Protein AF-A0A0F9F4J6-F1 (afdb_monomer)

Structure (mmCIF, N/CA/C/O backbone):
data_AF-A0A0F9F4J6-F1
#
_entry.id   AF-A0A0F9F4J6-F1
#
loop_
_atom_site.group_PDB
_atom_site.id
_atom_site.type_symbol
_atom_site.label_atom_id
_atom_site.label_alt_id
_atom_site.label_comp_id
_atom_site.label_asym_id
_atom_site.label_entity_id
_atom_site.label_seq_id
_atom_site.pdbx_PDB_ins_code
_atom_site.Cartn_x
_atom_site.Cartn_y
_atom_site.Cartn_z
_atom_site.occupancy
_atom_site.B_iso_or_equiv
_atom_site.auth_seq_id
_atom_site.auth_comp_id
_atom_site.auth_asym_id
_atom_site.auth_atom_id
_atom_site.pdbx_PDB_model_num
ATOM 1 N N . MET A 1 1 ? -28.435 -17.827 57.586 1.00 40.06 1 MET A N 1
ATOM 2 C CA . MET A 1 1 ? -29.859 -17.652 57.950 1.00 40.06 1 MET A CA 1
ATOM 3 C C . MET A 1 1 ? -30.584 -18.954 57.667 1.00 40.06 1 MET A C 1
ATOM 5 O O . MET A 1 1 ? -30.596 -19.386 56.521 1.00 40.06 1 MET A O 1
ATOM 9 N N . GLY A 1 2 ? -31.075 -19.637 58.702 1.00 41.31 2 GLY A N 1
ATOM 10 C CA . GLY A 1 2 ? -31.842 -20.871 58.521 1.00 41.31 2 GLY A CA 1
ATOM 11 C C . GLY A 1 2 ? -33.187 -20.552 57.874 1.00 41.31 2 GLY A C 1
ATOM 12 O O . GLY A 1 2 ? -33.875 -19.647 58.334 1.00 41.31 2 GLY A O 1
ATOM 13 N N . LYS A 1 3 ? -33.549 -21.257 56.797 1.00 43.78 3 LYS A N 1
ATOM 14 C CA . LYS A 1 3 ? -34.896 -21.172 56.224 1.00 43.78 3 LYS A CA 1
ATOM 15 C C . LYS A 1 3 ? -35.861 -21.816 57.220 1.00 43.78 3 LYS A C 1
ATOM 17 O O . LYS A 1 3 ? -35.852 -23.033 57.384 1.00 43.78 3 LYS A O 1
ATOM 22 N N . THR A 1 4 ? -36.651 -21.011 57.918 1.00 48.72 4 THR A N 1
ATOM 23 C CA . THR A 1 4 ? -37.780 -21.487 58.716 1.00 48.72 4 THR A CA 1
ATOM 24 C C . THR A 1 4 ? -38.901 -21.876 57.758 1.00 48.72 4 THR A C 1
ATOM 26 O O . THR A 1 4 ? -39.522 -21.030 57.124 1.00 48.72 4 THR A O 1
ATOM 29 N N . THR A 1 5 ? -39.139 -23.175 57.598 1.00 58.81 5 THR A N 1
ATOM 30 C CA . THR A 1 5 ? -40.268 -23.679 56.808 1.00 58.81 5 THR A CA 1
ATOM 31 C C . THR A 1 5 ? -41.577 -23.323 57.522 1.00 58.81 5 THR A C 1
ATOM 33 O O . THR A 1 5 ? -41.929 -23.963 58.512 1.00 58.81 5 THR A O 1
ATOM 36 N N . HIS A 1 6 ? -42.298 -22.303 57.045 1.00 66.62 6 HIS A N 1
ATOM 37 C CA . HIS A 1 6 ? -43.637 -21.970 57.540 1.00 66.62 6 HIS A CA 1
ATOM 38 C C . HIS A 1 6 ? -44.663 -22.885 56.856 1.00 66.62 6 HIS A C 1
ATOM 40 O O . HIS A 1 6 ? -44.842 -22.837 55.641 1.00 66.62 6 HIS A O 1
ATOM 46 N N . THR A 1 7 ? -45.281 -23.785 57.621 1.00 70.38 7 THR A N 1
ATOM 47 C CA . THR A 1 7 ? -46.236 -24.769 57.089 1.00 70.38 7 THR A CA 1
ATOM 48 C C . THR A 1 7 ? -47.653 -24.235 57.253 1.00 70.38 7 THR A C 1
ATOM 50 O O . THR A 1 7 ? -48.151 -24.177 58.374 1.00 70.38 7 THR A O 1
ATOM 53 N N . ILE A 1 8 ? -48.305 -23.877 56.145 1.00 68.81 8 ILE A N 1
ATOM 54 C CA . ILE A 1 8 ? -49.706 -23.441 56.150 1.00 68.81 8 ILE A CA 1
ATOM 55 C C . ILE A 1 8 ? -50.602 -24.685 56.274 1.00 68.81 8 ILE A C 1
ATOM 57 O O . ILE A 1 8 ? -50.491 -25.603 55.452 1.00 68.81 8 ILE A O 1
ATOM 61 N N . PRO A 1 9 ? -51.481 -24.767 57.285 1.00 70.06 9 PRO A N 1
ATOM 62 C CA . PRO A 1 9 ? -52.394 -25.891 57.429 1.00 70.06 9 PRO A CA 1
ATOM 63 C C . PRO A 1 9 ? -53.414 -25.907 56.281 1.00 70.06 9 PRO A C 1
ATOM 65 O O . PRO A 1 9 ? -54.147 -24.945 56.069 1.00 70.06 9 PRO A O 1
ATOM 68 N N . ILE A 1 10 ? -53.481 -27.019 55.544 1.00 71.75 10 ILE A N 1
ATOM 69 C CA . ILE A 1 10 ? -54.491 -27.220 54.495 1.00 71.75 10 ILE A CA 1
ATOM 70 C C . ILE A 1 10 ? -55.845 -27.480 55.179 1.00 71.75 10 ILE A C 1
ATOM 72 O O . ILE A 1 10 ? -55.916 -28.411 55.994 1.00 71.75 10 ILE A O 1
ATOM 76 N N . PRO A 1 11 ? -56.908 -26.713 54.863 1.00 71.88 11 PRO A N 1
ATOM 77 C CA . PRO A 1 11 ? -58.231 -26.938 55.435 1.00 71.88 11 PRO A CA 1
ATOM 78 C C . PRO A 1 11 ? -58.719 -28.348 55.090 1.00 71.88 11 PRO A C 1
ATOM 80 O O . PRO A 1 11 ? -58.589 -28.806 53.950 1.00 71.88 11 PRO A O 1
ATOM 83 N N . ARG A 1 12 ? -59.255 -29.066 56.080 1.00 67.00 12 ARG A N 1
ATOM 84 C CA . ARG A 1 12 ? -59.693 -30.456 55.898 1.00 67.00 12 ARG A CA 1
ATOM 85 C C . ARG A 1 12 ? -61.206 -30.494 55.755 1.00 67.00 12 ARG A C 1
ATOM 87 O O . ARG A 1 12 ? -61.930 -29.901 56.546 1.00 67.00 12 ARG A O 1
ATOM 94 N N . PHE A 1 13 ? -61.702 -31.235 54.766 1.00 60.03 13 PHE A N 1
ATOM 95 C CA . PHE A 1 13 ? -63.135 -31.499 54.690 1.00 60.03 13 PHE A CA 1
ATOM 96 C C . PHE A 1 13 ? -63.556 -32.393 55.868 1.00 60.03 13 PHE A C 1
ATOM 98 O O . PHE A 1 13 ? -62.991 -33.482 56.021 1.00 60.03 13 PHE A O 1
ATOM 105 N N . PRO A 1 14 ? -64.544 -31.988 56.686 1.00 63.69 14 PRO A N 1
ATOM 106 C CA . PRO A 1 14 ? -65.161 -32.901 57.640 1.00 63.69 14 PRO A CA 1
ATOM 107 C C . PRO A 1 14 ? -65.797 -34.071 56.875 1.00 63.69 14 PRO A C 1
ATOM 109 O O . PRO A 1 14 ? -66.410 -33.877 55.822 1.00 63.69 14 PRO A O 1
ATOM 112 N N . ALA A 1 15 ? -65.605 -35.299 57.369 1.00 63.94 15 ALA A N 1
ATOM 113 C CA . ALA A 1 15 ? -66.058 -36.509 56.685 1.00 63.94 15 ALA A CA 1
ATOM 114 C C . ALA A 1 15 ? -67.576 -36.438 56.396 1.00 63.94 15 ALA A C 1
ATOM 116 O O . ALA A 1 15 ? -68.351 -36.108 57.298 1.00 63.94 15 ALA A O 1
ATOM 117 N N . PRO A 1 16 ? -68.030 -36.723 55.160 1.00 61.75 16 PRO A N 1
ATOM 118 C CA . PRO A 1 16 ? -69.407 -36.459 54.767 1.00 61.75 16 PRO A CA 1
ATOM 119 C C . PRO A 1 16 ? -70.377 -37.435 55.442 1.00 61.75 16 PRO A C 1
ATOM 121 O O . PRO A 1 16 ? -70.512 -38.584 55.031 1.00 61.75 16 PRO A O 1
ATOM 124 N N . ALA A 1 17 ? -71.134 -36.962 56.432 1.00 58.31 17 ALA A N 1
ATOM 125 C CA . ALA A 1 17 ? -72.304 -37.668 56.949 1.00 58.31 17 ALA A CA 1
ATOM 126 C C . ALA A 1 17 ? -73.543 -37.371 56.080 1.00 58.31 17 ALA A C 1
ATOM 128 O O . ALA A 1 17 ? -74.508 -36.795 56.560 1.00 58.31 17 ALA A O 1
ATOM 129 N N . GLY A 1 18 ? -73.504 -37.712 54.785 1.00 58.56 18 GLY A N 1
ATOM 130 C CA . GLY A 1 18 ? -74.663 -37.839 53.872 1.00 58.56 18 GLY A CA 1
ATOM 131 C C . GLY A 1 18 ? -75.626 -36.650 53.664 1.00 58.56 18 GLY A C 1
ATOM 132 O O . GLY A 1 18 ? -76.483 -36.728 52.787 1.00 58.56 18 GLY A O 1
ATOM 133 N N . ARG A 1 19 ? -75.533 -35.559 54.428 1.00 60.25 19 ARG A N 1
ATOM 134 C CA . ARG A 1 19 ? -76.361 -34.349 54.352 1.00 60.25 19 ARG A CA 1
ATOM 135 C C . ARG A 1 19 ? -75.525 -33.145 54.780 1.00 60.25 19 ARG A C 1
ATOM 137 O O . ARG A 1 19 ? -74.610 -33.267 55.588 1.00 60.25 19 ARG A O 1
ATOM 144 N N . TYR A 1 20 ? -75.858 -31.981 54.235 1.00 59.66 20 TYR A N 1
ATOM 145 C CA . TYR A 1 20 ? -75.297 -30.697 54.647 1.00 59.66 20 TYR A CA 1
ATOM 146 C C . TYR A 1 20 ? -75.522 -30.473 56.155 1.00 59.66 20 TYR A C 1
ATOM 148 O O . TYR A 1 20 ? -76.666 -30.446 56.615 1.00 59.66 20 TYR A O 1
ATOM 156 N N . ASP A 1 21 ? -74.436 -30.319 56.913 1.00 70.56 21 ASP A N 1
ATOM 157 C CA . ASP A 1 21 ? -74.453 -29.985 58.339 1.00 70.56 21 ASP A CA 1
ATOM 158 C C . ASP A 1 21 ? -73.868 -28.580 58.538 1.00 70.56 21 ASP A C 1
ATOM 160 O O . ASP A 1 21 ? -72.704 -28.317 58.219 1.00 70.56 21 ASP A O 1
ATOM 164 N N . ARG A 1 22 ? -74.685 -27.674 59.091 1.00 70.38 22 ARG A N 1
ATOM 165 C CA . ARG A 1 22 ? -74.301 -26.286 59.387 1.00 70.38 22 ARG A CA 1
ATOM 166 C C . ARG A 1 22 ? -73.094 -26.199 60.323 1.00 70.38 22 ARG A C 1
ATOM 168 O O . ARG A 1 22 ? -72.342 -25.231 60.234 1.00 70.38 22 ARG A O 1
ATOM 175 N N . GLN A 1 23 ? -72.895 -27.171 61.215 1.00 72.25 23 GLN A N 1
ATOM 176 C CA . GLN A 1 23 ? -71.746 -27.176 62.124 1.00 72.25 23 GLN A CA 1
ATOM 177 C C . GLN A 1 23 ? -70.441 -27.496 61.385 1.00 72.25 23 GLN A C 1
ATOM 179 O O . GLN A 1 23 ? -69.440 -26.810 61.599 1.00 72.25 23 GLN A O 1
ATOM 184 N N . ASN A 1 24 ? -70.481 -28.461 60.467 1.00 71.94 24 ASN A N 1
ATOM 185 C CA . ASN A 1 24 ? -69.353 -28.845 59.616 1.00 71.94 24 ASN A CA 1
ATOM 186 C C . ASN A 1 24 ? -68.957 -27.724 58.645 1.00 71.94 24 ASN A C 1
ATOM 188 O O . ASN A 1 24 ? -67.774 -27.423 58.501 1.00 71.94 24 ASN A O 1
ATOM 192 N N . GLU A 1 25 ? -69.927 -27.039 58.032 1.00 77.94 25 GLU A N 1
ATOM 193 C CA . GLU A 1 25 ? -69.621 -25.876 57.190 1.00 77.94 25 GLU A CA 1
ATOM 194 C C . GLU A 1 25 ? -69.034 -24.717 58.011 1.00 77.94 25 GLU A C 1
ATOM 196 O O . GLU A 1 25 ? -68.070 -24.080 57.590 1.00 77.94 25 GLU A O 1
ATOM 201 N N . ALA A 1 26 ? -69.571 -24.451 59.206 1.00 80.5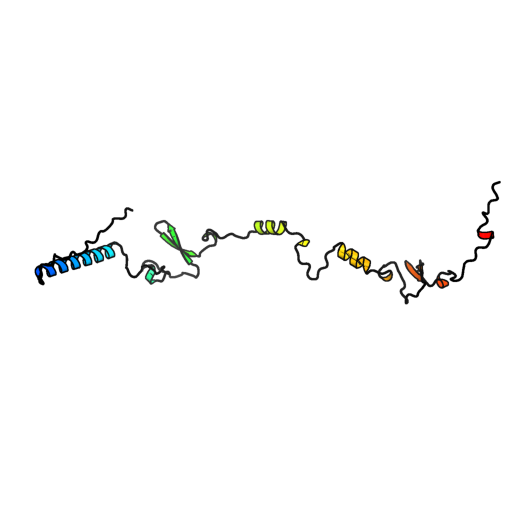0 26 ALA A N 1
ATOM 202 C CA . ALA A 1 26 ? -69.041 -23.403 60.073 1.00 80.50 26 ALA A CA 1
ATOM 203 C C . ALA A 1 26 ? -67.606 -23.701 60.539 1.00 80.50 26 ALA A C 1
ATOM 205 O O . ALA A 1 26 ? -66.813 -22.774 60.690 1.00 80.50 26 ALA A O 1
ATOM 206 N N . GLN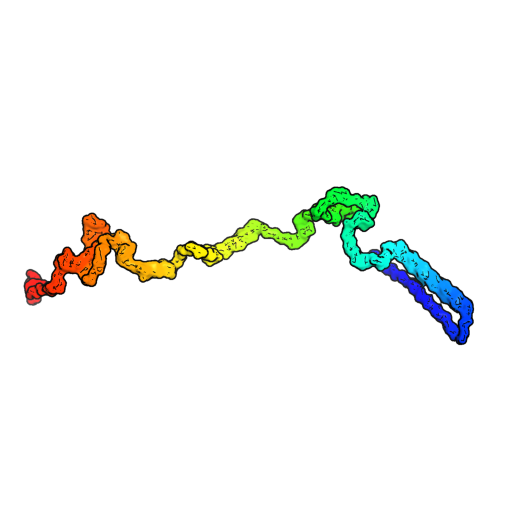 A 1 27 ? -67.263 -24.973 60.770 1.00 77.88 27 GLN A N 1
ATOM 207 C CA . GLN A 1 27 ? -65.886 -25.390 61.051 1.00 77.88 27 GLN A CA 1
ATOM 208 C C . GLN A 1 27 ? -64.975 -25.152 59.844 1.00 77.88 27 GLN A C 1
ATOM 210 O O . GLN A 1 27 ? -63.963 -24.471 59.986 1.00 77.88 27 GLN A O 1
ATOM 215 N N . PHE A 1 28 ? -65.377 -25.602 58.656 1.00 78.88 28 PHE A N 1
ATOM 216 C CA . PHE A 1 28 ? -64.603 -25.413 57.429 1.00 78.88 28 PHE A CA 1
ATOM 217 C C . PHE A 1 28 ? -64.358 -23.932 57.102 1.00 78.88 28 PHE A C 1
ATOM 219 O O . PHE A 1 28 ? -63.235 -23.536 56.799 1.00 78.88 28 PHE A O 1
ATOM 226 N N . ARG A 1 29 ? -65.382 -23.080 57.243 1.00 81.12 29 ARG A N 1
ATOM 227 C CA . ARG A 1 29 ? -65.250 -21.625 57.055 1.00 81.12 29 ARG A CA 1
ATOM 228 C C . ARG A 1 29 ? -64.240 -21.001 58.021 1.00 81.12 29 ARG A C 1
ATOM 230 O O . ARG A 1 29 ? -63.480 -20.133 57.611 1.00 81.12 29 ARG A O 1
ATOM 237 N N . ARG A 1 30 ? -64.200 -21.448 59.283 1.00 83.50 30 ARG A N 1
ATOM 238 C CA . ARG A 1 30 ? -63.207 -20.968 60.262 1.00 83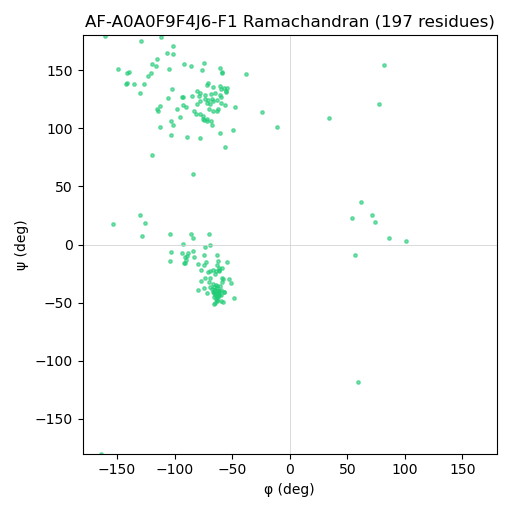.50 30 ARG A CA 1
ATOM 239 C C . ARG A 1 30 ? -61.787 -21.401 59.909 1.00 83.50 30 ARG A C 1
ATOM 241 O O . ARG A 1 30 ? -60.863 -20.621 60.105 1.00 83.50 30 ARG A O 1
ATOM 248 N N . GLU A 1 31 ? -61.607 -22.620 59.406 1.00 82.56 31 GLU A N 1
ATOM 249 C CA . GLU A 1 31 ? -60.292 -23.102 58.964 1.00 82.56 31 GLU A CA 1
ATOM 250 C C . GLU A 1 31 ? -59.784 -22.335 57.741 1.00 82.56 31 GLU A C 1
ATOM 252 O O . GLU A 1 31 ? -58.617 -21.955 57.703 1.00 82.56 31 GLU A O 1
ATOM 257 N N . LEU A 1 32 ? -60.668 -22.050 56.783 1.00 81.19 32 LEU A N 1
ATOM 258 C CA . LEU A 1 32 ? -60.372 -21.207 55.624 1.00 81.19 32 LEU A CA 1
ATOM 259 C C . LEU A 1 32 ? -59.952 -19.795 56.030 1.00 81.19 32 LEU A C 1
ATOM 261 O O . LEU A 1 32 ? -58.925 -19.312 55.563 1.00 81.19 32 LEU A O 1
ATOM 265 N N . GLU A 1 33 ? -60.718 -19.159 56.919 1.00 85.88 33 GLU A N 1
ATOM 266 C CA . GLU A 1 33 ? -60.401 -17.815 57.409 1.00 85.88 33 GLU A CA 1
ATOM 267 C C . GLU A 1 33 ? -59.048 -17.805 58.124 1.00 85.88 33 GLU A C 1
ATOM 269 O O . GLU A 1 33 ? -58.221 -16.933 57.886 1.00 85.88 33 GLU A O 1
ATOM 274 N N . ARG A 1 34 ? -58.769 -18.822 58.946 1.00 84.88 34 ARG A N 1
ATOM 275 C CA . ARG A 1 34 ? -57.481 -18.937 59.633 1.00 84.88 34 ARG A CA 1
ATOM 276 C C . ARG A 1 34 ? -56.316 -19.108 58.657 1.00 84.88 34 ARG A C 1
ATOM 278 O O . ARG A 1 34 ? -55.316 -18.418 58.802 1.00 84.88 34 ARG A O 1
ATOM 285 N N . ALA A 1 35 ? -56.452 -19.978 57.656 1.00 81.38 35 ALA A N 1
ATOM 286 C CA . ALA A 1 35 ? -55.420 -20.169 56.637 1.00 81.38 35 ALA A CA 1
ATOM 287 C C . ALA A 1 35 ? -55.189 -18.892 55.812 1.00 81.38 35 ALA A C 1
ATOM 289 O O . ALA A 1 35 ? -54.051 -18.571 55.480 1.00 81.38 35 ALA A O 1
ATOM 290 N N . TYR A 1 36 ? -56.253 -18.143 55.514 1.00 82.56 36 TYR A N 1
ATOM 291 C CA . TYR A 1 36 ? -56.157 -16.858 54.829 1.00 82.56 36 TYR A CA 1
ATOM 292 C C . TYR A 1 36 ? -55.398 -15.819 55.666 1.00 82.56 36 TYR A C 1
ATOM 294 O O . TYR A 1 36 ? -54.480 -15.181 55.157 1.00 82.56 36 TYR A O 1
ATOM 302 N N . GLN A 1 37 ? -55.723 -15.688 56.954 1.00 82.19 37 GLN A N 1
ATOM 303 C CA . GLN A 1 37 ? -55.026 -14.759 57.847 1.00 82.19 37 GLN A CA 1
ATOM 304 C C . GLN A 1 37 ? -53.553 -15.149 58.053 1.00 82.19 37 GLN A C 1
ATOM 306 O O . GLN A 1 37 ? -52.696 -14.272 58.019 1.00 82.19 37 GLN A O 1
ATOM 311 N N . ASP A 1 38 ? -53.235 -16.445 58.165 1.00 80.81 38 ASP A N 1
ATOM 312 C CA . ASP A 1 38 ? -51.846 -16.924 58.255 1.00 80.81 38 ASP A CA 1
ATOM 313 C C . ASP A 1 38 ? -51.042 -16.561 56.985 1.00 80.81 38 ASP A C 1
ATOM 315 O O . ASP A 1 38 ? -49.894 -16.125 57.080 1.00 80.81 38 ASP A O 1
ATOM 319 N N . ILE A 1 39 ? -51.649 -16.666 55.792 1.00 76.19 39 ILE A N 1
ATOM 320 C CA . ILE A 1 39 ? -51.029 -16.234 54.524 1.00 76.19 39 ILE A CA 1
ATOM 321 C C . ILE A 1 39 ? -50.775 -14.725 54.525 1.00 76.19 39 ILE A C 1
ATOM 323 O O . ILE A 1 39 ? -49.679 -14.288 54.177 1.00 76.19 39 ILE A O 1
ATOM 327 N N . VAL A 1 40 ? -51.772 -13.929 54.916 1.00 77.75 40 VAL A N 1
ATOM 328 C CA . VAL A 1 40 ? -51.664 -12.463 54.951 1.00 77.75 40 VAL A CA 1
ATOM 329 C C . VAL A 1 40 ? -50.584 -12.021 55.939 1.00 77.75 40 VAL A C 1
ATOM 331 O O . VAL A 1 40 ? -49.761 -11.174 55.595 1.00 77.75 40 VAL A O 1
ATOM 334 N N . SER A 1 41 ? -50.529 -12.624 57.129 1.00 76.19 41 SER A N 1
ATOM 335 C CA . SER A 1 41 ? -49.478 -12.366 58.116 1.00 76.19 41 SER A CA 1
ATOM 336 C C . SER A 1 41 ? -48.097 -12.751 57.594 1.00 76.19 41 SER A C 1
ATOM 338 O O . SER A 1 41 ? -47.172 -11.953 57.700 1.00 76.19 41 SER A O 1
ATOM 340 N N . TYR A 1 42 ? -47.952 -13.917 56.961 1.00 73.75 42 TYR A N 1
ATOM 341 C CA . TYR A 1 42 ? -46.670 -14.340 56.397 1.00 73.75 42 TYR A CA 1
ATOM 342 C C . TYR A 1 42 ? -46.179 -13.404 55.280 1.00 73.75 42 TYR A C 1
ATOM 344 O O . TYR A 1 42 ? -45.002 -13.043 55.233 1.00 73.75 42 TYR A O 1
ATOM 352 N N . VAL A 1 43 ? -47.075 -12.967 54.393 1.00 67.50 43 VAL A N 1
ATOM 353 C CA . VAL A 1 43 ? -46.762 -12.000 53.329 1.00 67.50 43 VAL A CA 1
ATOM 354 C C . VAL A 1 43 ? -46.368 -10.639 53.917 1.00 67.50 43 VAL A C 1
ATOM 356 O O . VAL A 1 43 ? -45.368 -10.058 53.495 1.00 67.50 43 VAL A O 1
ATOM 359 N N . ALA A 1 44 ? -47.091 -10.163 54.935 1.00 69.00 44 ALA A N 1
ATOM 360 C CA . ALA A 1 44 ? -46.783 -8.910 55.623 1.00 69.00 44 ALA A CA 1
ATOM 361 C C . ALA A 1 44 ? -45.444 -8.958 56.385 1.00 69.00 44 ALA A C 1
ATOM 363 O O . ALA A 1 44 ? -44.711 -7.974 56.399 1.00 69.00 44 ALA A O 1
ATOM 364 N N . GLU A 1 45 ? -45.094 -10.099 56.987 1.00 67.38 45 GLU A N 1
ATOM 365 C CA . GLU A 1 45 ? -43.821 -10.291 57.696 1.00 67.38 45 GLU A CA 1
ATOM 366 C C . GLU A 1 45 ? -42.622 -10.426 56.749 1.00 67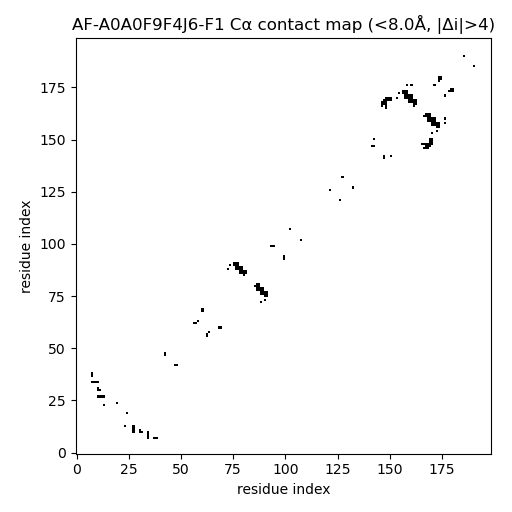.38 45 GLU A C 1
ATOM 368 O O . GLU A 1 45 ? -41.501 -10.065 57.109 1.00 67.38 45 GLU A O 1
ATOM 373 N N . THR A 1 46 ? -42.839 -10.942 55.538 1.00 63.50 46 THR A N 1
ATOM 374 C CA . THR A 1 46 ? -41.768 -11.165 54.556 1.00 63.50 46 THR A CA 1
ATOM 375 C C . THR A 1 46 ? -41.585 -10.012 53.570 1.00 63.50 46 THR A C 1
ATOM 377 O O . THR A 1 46 ? -40.605 -10.023 52.825 1.00 63.50 46 THR A O 1
ATOM 380 N N . ASN A 1 47 ? -42.466 -8.999 53.581 1.00 60.06 47 ASN A N 1
ATOM 381 C CA . ASN A 1 47 ? -42.466 -7.877 52.627 1.00 60.06 47 ASN A CA 1
ATOM 382 C C . ASN A 1 47 ? -42.498 -8.331 51.149 1.00 60.06 47 ASN A C 1
ATOM 384 O O . ASN A 1 47 ? -42.081 -7.600 50.250 1.00 60.06 47 ASN A O 1
ATOM 388 N N . LEU A 1 48 ? -42.975 -9.550 50.885 1.00 57.56 48 LEU A N 1
ATOM 389 C CA . LEU A 1 48 ? -43.054 -10.119 49.544 1.00 57.56 48 LEU A CA 1
ATOM 390 C C . LEU A 1 48 ? -44.397 -9.736 48.920 1.00 57.56 48 LEU A C 1
ATOM 392 O O . LEU A 1 48 ? -45.375 -10.453 49.100 1.00 57.56 48 LEU A O 1
ATOM 396 N N . ASP A 1 49 ? -44.466 -8.631 48.176 1.00 60.78 49 ASP A N 1
ATOM 397 C CA . ASP A 1 49 ? -45.637 -8.368 47.333 1.00 60.78 49 ASP A CA 1
ATOM 398 C C . ASP A 1 49 ? -45.685 -9.418 46.200 1.00 60.78 49 ASP A C 1
ATOM 400 O O . ASP A 1 49 ? -44.785 -9.434 45.347 1.00 60.78 49 ASP A O 1
ATOM 404 N N . PRO A 1 50 ? -46.704 -10.300 46.154 1.00 52.38 50 PRO A N 1
ATOM 405 C CA . PRO A 1 50 ? -46.794 -11.365 45.157 1.00 52.38 50 PRO A CA 1
ATOM 406 C C . PRO A 1 50 ? -46.886 -10.855 43.709 1.00 52.38 50 PRO A C 1
ATOM 408 O O . PRO A 1 50 ? -46.659 -11.638 42.786 1.00 52.38 50 PRO A O 1
ATOM 411 N N . ALA A 1 51 ? -47.172 -9.567 43.485 1.00 53.78 51 ALA A N 1
ATOM 412 C CA . ALA A 1 51 ? -47.221 -8.968 42.152 1.00 53.78 51 ALA A CA 1
ATOM 413 C C . ALA A 1 51 ? -45.847 -8.545 41.588 1.00 53.78 51 ALA A C 1
ATOM 415 O O . ALA A 1 51 ? -45.751 -8.235 40.404 1.00 53.78 51 ALA A O 1
ATOM 416 N N . THR A 1 52 ? -44.779 -8.539 42.392 1.00 54.75 52 THR A N 1
ATOM 417 C CA . THR A 1 52 ? -43.492 -7.910 42.010 1.00 54.75 52 THR A CA 1
ATOM 418 C C . THR A 1 52 ? -42.389 -8.888 41.600 1.00 54.75 52 THR A C 1
ATOM 420 O O . THR A 1 52 ? -41.250 -8.490 41.368 1.00 54.75 52 THR A O 1
ATOM 423 N N . LEU A 1 53 ? -42.706 -10.175 41.443 1.00 51.94 53 LEU A N 1
ATOM 424 C CA . LEU A 1 53 ? -41.711 -11.233 41.219 1.00 51.94 53 LEU A CA 1
ATOM 425 C C . LEU A 1 53 ? -40.994 -11.228 39.850 1.00 51.94 53 LEU A C 1
ATOM 427 O O . LEU A 1 53 ? -40.266 -12.177 39.567 1.00 51.94 53 LEU A O 1
ATOM 431 N N . ALA A 1 54 ? -41.139 -10.205 39.002 1.00 48.53 54 ALA A N 1
ATOM 432 C CA . ALA A 1 54 ? -40.441 -10.187 37.712 1.00 48.53 54 ALA A CA 1
ATOM 433 C C . ALA A 1 54 ? -40.147 -8.810 37.098 1.00 48.53 54 ALA A C 1
ATOM 435 O O . ALA A 1 54 ? -39.828 -8.769 35.914 1.00 48.53 54 ALA A O 1
ATOM 436 N N . ASP A 1 55 ? -40.182 -7.709 37.851 1.00 50.09 55 ASP A N 1
ATOM 437 C CA . ASP A 1 55 ? -39.631 -6.452 37.335 1.00 50.09 55 ASP A CA 1
ATOM 438 C C . ASP A 1 55 ? -38.274 -6.203 37.981 1.00 50.09 55 ASP A C 1
ATOM 440 O O . ASP A 1 55 ? -38.153 -5.869 39.159 1.00 50.09 55 ASP A O 1
ATOM 444 N N . HIS A 1 56 ? -37.222 -6.401 37.187 1.00 47.00 56 HIS A N 1
ATOM 445 C CA . HIS A 1 56 ? -35.901 -5.882 37.499 1.00 47.00 56 HIS A CA 1
ATOM 446 C C . HIS A 1 56 ? -36.029 -4.360 37.569 1.00 47.00 56 HIS A C 1
ATOM 448 O O . HIS A 1 56 ? -36.050 -3.684 36.541 1.00 47.00 56 HIS A O 1
ATOM 454 N N . VAL A 1 57 ? -36.199 -3.858 38.792 1.00 48.81 57 VAL A N 1
ATOM 455 C CA . VAL A 1 57 ? -36.441 -2.459 39.133 1.00 48.81 57 VAL A CA 1
ATOM 456 C C . VAL A 1 57 ? -35.424 -1.571 38.417 1.00 48.81 57 VAL A C 1
ATOM 458 O O . VAL A 1 57 ? -34.289 -1.405 38.860 1.00 48.81 57 VAL A O 1
ATOM 461 N N . LEU A 1 58 ? -35.829 -0.979 37.293 1.00 51.41 58 LEU A N 1
ATOM 462 C CA . LEU A 1 58 ? -35.184 0.228 36.807 1.00 51.41 58 LEU A CA 1
ATOM 463 C C . LEU A 1 58 ? -35.565 1.316 37.806 1.00 51.41 58 LEU A C 1
ATOM 465 O O . LEU A 1 58 ? -36.747 1.541 38.066 1.00 51.41 58 LEU A O 1
ATOM 469 N N . ALA A 1 59 ? -34.547 1.919 38.411 1.00 51.97 59 ALA A N 1
ATOM 470 C CA . ALA A 1 59 ? -34.640 2.946 39.436 1.00 51.97 59 ALA A CA 1
ATOM 471 C C . ALA A 1 59 ? -35.476 4.153 38.960 1.00 51.97 59 ALA A C 1
ATOM 473 O O . ALA A 1 59 ? -34.951 5.145 38.467 1.00 51.97 59 ALA A O 1
ATOM 474 N N . THR A 1 60 ? -36.796 4.059 39.085 1.00 53.09 60 THR A N 1
ATOM 475 C CA . THR A 1 60 ? -37.717 5.197 39.017 1.00 53.09 60 THR A CA 1
ATOM 476 C C . THR A 1 60 ? -37.811 5.816 40.410 1.00 53.09 60 THR A C 1
ATOM 478 O O . THR A 1 60 ? -37.606 5.115 41.397 1.00 53.09 60 THR A O 1
ATOM 481 N N . GLU A 1 61 ? -38.125 7.110 40.528 1.00 50.84 61 GLU A N 1
ATOM 482 C CA . GLU A 1 61 ? -38.214 7.811 41.829 1.00 50.84 61 GLU A CA 1
ATOM 483 C C . GLU A 1 61 ? -39.091 7.083 42.861 1.00 50.84 61 GLU A C 1
ATOM 485 O O . GLU A 1 61 ? -38.786 7.081 44.052 1.00 50.84 61 GLU A O 1
ATOM 490 N N . ALA A 1 62 ? -40.143 6.399 42.405 1.00 51.75 62 ALA A N 1
ATOM 491 C CA . ALA A 1 62 ? -41.016 5.602 43.261 1.00 51.75 62 ALA A CA 1
ATOM 492 C C . ALA A 1 62 ? -40.341 4.335 43.822 1.00 51.75 62 ALA A C 1
ATOM 494 O O . ALA A 1 62 ? -40.698 3.878 44.905 1.00 51.75 62 ALA A O 1
ATOM 495 N N . ALA A 1 63 ? -39.365 3.769 43.111 1.00 53.59 63 ALA A N 1
ATOM 496 C CA . ALA A 1 63 ? -38.794 2.460 43.409 1.00 53.59 63 ALA A CA 1
ATOM 497 C C . ALA A 1 63 ? -37.575 2.493 44.352 1.00 53.59 63 ALA A C 1
ATOM 499 O O . ALA A 1 63 ? -37.164 1.446 44.845 1.00 53.59 63 ALA A O 1
ATOM 500 N N . ILE A 1 64 ? -37.010 3.675 44.631 1.00 59.75 64 ILE A N 1
ATOM 501 C CA . ILE A 1 64 ? -35.820 3.847 45.495 1.00 59.75 64 ILE A CA 1
ATOM 502 C C . ILE A 1 64 ? -36.178 4.376 46.898 1.00 59.75 64 ILE A C 1
ATOM 504 O O . ILE A 1 64 ? -35.330 4.414 47.784 1.00 59.75 64 ILE A O 1
ATOM 508 N N . GLY A 1 65 ? -37.448 4.731 47.126 1.00 57.06 65 GLY A N 1
ATOM 509 C CA . GLY A 1 65 ? -37.971 5.181 48.418 1.00 57.06 65 GLY A CA 1
ATOM 510 C C . GLY A 1 65 ? -37.718 6.663 48.723 1.00 57.06 65 GLY A C 1
ATOM 511 O O . GLY A 1 65 ? -36.759 7.271 48.262 1.00 57.06 65 GLY A O 1
ATOM 512 N N . ALA A 1 66 ? -38.578 7.252 49.562 1.00 57.72 66 ALA A N 1
ATOM 513 C CA . ALA A 1 66 ? -38.609 8.694 49.860 1.00 57.72 66 ALA A CA 1
ATOM 514 C C . ALA A 1 66 ? -37.346 9.262 50.545 1.00 57.72 66 ALA A C 1
ATOM 516 O O . ALA A 1 66 ? -37.226 10.472 50.719 1.00 57.72 66 ALA A O 1
ATOM 517 N N . GLN A 1 67 ? -36.422 8.395 50.966 1.00 56.59 67 GLN A N 1
ATOM 518 C CA . GLN A 1 67 ? -35.136 8.773 51.560 1.00 56.59 67 GLN A CA 1
ATOM 519 C C . GLN A 1 67 ? -34.029 8.957 50.510 1.00 56.59 67 GLN A C 1
ATOM 521 O O . GLN A 1 67 ? -32.958 9.460 50.843 1.00 56.59 67 GLN A O 1
ATOM 526 N N . HIS A 1 68 ? -34.279 8.571 49.256 1.00 55.53 68 HIS A N 1
ATOM 527 C CA . HIS A 1 68 ? -33.321 8.646 48.162 1.00 55.53 68 HIS A CA 1
ATOM 528 C C . HIS A 1 68 ? -33.808 9.644 47.107 1.00 55.53 68 HIS A C 1
ATOM 530 O O . HIS A 1 68 ? -34.817 9.431 46.441 1.00 55.53 68 HIS A O 1
ATOM 536 N N . THR A 1 69 ? -33.072 10.741 46.936 1.00 57.88 69 THR A N 1
ATOM 537 C CA . THR A 1 69 ? -33.330 11.726 45.879 1.00 57.88 69 THR A CA 1
ATOM 538 C C . THR A 1 69 ? -32.478 11.379 44.655 1.00 57.88 69 THR A C 1
ATOM 540 O O . THR A 1 69 ? -31.261 11.283 44.772 1.00 57.88 69 THR A O 1
ATOM 543 N N . VAL A 1 70 ? -33.082 11.244 43.471 1.00 61.44 70 VAL A N 1
ATOM 544 C CA . VAL A 1 70 ? -32.364 11.077 42.179 1.00 61.44 70 VAL A CA 1
ATOM 545 C C . VAL A 1 70 ? -31.956 12.413 41.540 1.00 61.44 70 VAL A C 1
ATOM 547 O O . VAL A 1 70 ? -31.529 12.478 40.388 1.00 61.44 70 VAL A O 1
ATOM 550 N N . SER A 1 71 ? -32.120 13.512 42.279 1.00 59.47 71 SER A N 1
ATOM 551 C CA . SER A 1 71 ? -31.795 14.857 41.814 1.00 59.47 71 SER A CA 1
ATOM 552 C C . SER A 1 71 ? -30.300 14.955 41.523 1.00 59.47 71 SER A C 1
ATOM 554 O O . SER A 1 71 ? -29.484 14.859 42.437 1.00 59.47 71 SER A O 1
ATOM 556 N N . GLY A 1 72 ? -29.955 15.199 40.259 1.00 64.75 72 GLY A N 1
ATOM 557 C CA . GLY A 1 72 ? -28.574 15.378 39.806 1.00 64.75 72 GLY A CA 1
ATOM 558 C C . GLY A 1 72 ? -27.947 14.159 39.131 1.00 64.75 72 GLY A C 1
ATOM 559 O O . GLY A 1 72 ? -26.780 14.243 38.761 1.00 64.75 72 GLY A O 1
ATOM 560 N N . LEU A 1 73 ? -28.691 13.062 38.937 1.00 70.19 73 LEU A N 1
ATOM 561 C CA . LEU A 1 73 ? -28.200 11.939 38.139 1.00 70.19 73 LEU A CA 1
ATOM 562 C C . LEU A 1 73 ? -28.052 12.330 36.668 1.00 70.19 73 LEU A C 1
ATOM 564 O O . LEU A 1 73 ? -28.934 12.949 36.069 1.00 70.19 73 LEU A O 1
ATOM 568 N N . THR A 1 74 ? -26.931 11.926 36.087 1.00 69.31 74 THR A N 1
ATOM 569 C CA . THR A 1 74 ? -26.641 12.038 34.661 1.00 69.31 74 THR A CA 1
ATOM 570 C C . THR A 1 74 ? -26.721 10.665 33.997 1.00 69.31 74 THR A C 1
ATOM 572 O O . THR A 1 74 ? -26.735 9.621 34.655 1.00 69.31 74 THR A O 1
ATOM 575 N N . ASN A 1 75 ? -26.791 10.635 32.664 1.00 66.50 75 ASN A N 1
ATOM 576 C CA . ASN A 1 75 ? -26.680 9.373 31.936 1.00 66.50 75 ASN A CA 1
ATOM 5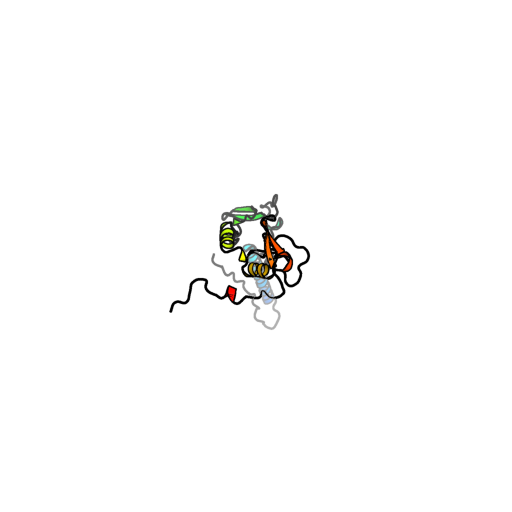77 C C . ASN A 1 75 ? -25.367 8.671 32.330 1.00 66.50 75 ASN A C 1
ATOM 579 O O . ASN A 1 75 ? -24.311 9.291 32.232 1.00 66.50 75 ASN A O 1
ATOM 583 N N . ARG A 1 76 ? -25.441 7.365 32.647 1.00 72.06 76 ARG A N 1
ATOM 584 C CA . ARG A 1 76 ? -24.325 6.467 33.043 1.00 72.06 76 ARG A CA 1
ATOM 585 C C . ARG A 1 76 ? -23.966 6.453 34.537 1.00 72.06 76 ARG A C 1
ATOM 587 O O . ARG A 1 76 ? -23.015 5.760 34.902 1.00 72.06 76 ARG A O 1
ATOM 594 N N . ASP A 1 77 ? -24.732 7.134 35.389 1.00 81.12 77 ASP A N 1
ATOM 595 C CA . ASP A 1 77 ? -24.636 6.948 36.839 1.00 81.12 77 ASP A CA 1
ATOM 596 C C . ASP A 1 77 ? -25.354 5.657 37.270 1.00 81.12 77 ASP A C 1
ATOM 598 O O . ASP A 1 77 ? -26.503 5.411 36.899 1.00 81.12 77 ASP A O 1
ATOM 602 N N . VAL A 1 78 ? -24.675 4.820 38.057 1.00 79.25 78 VAL A N 1
ATOM 603 C CA . VAL A 1 78 ? -25.219 3.582 38.639 1.00 79.25 78 VAL A CA 1
ATOM 604 C C . VAL A 1 78 ? -25.137 3.667 40.161 1.00 79.25 78 VAL A C 1
ATOM 606 O O . VAL A 1 78 ? -24.239 4.304 40.714 1.00 79.25 78 VAL A O 1
ATOM 609 N N . LEU A 1 79 ? -26.093 3.047 40.861 1.00 79.94 79 LEU A N 1
ATOM 610 C CA . LEU A 1 79 ? -26.032 2.907 42.314 1.00 79.94 79 LEU A CA 1
ATOM 611 C C . LEU A 1 79 ? -24.945 1.889 42.678 1.00 79.94 79 LEU A C 1
ATOM 613 O O . LEU A 1 79 ? -25.121 0.688 42.481 1.00 79.94 79 LEU A O 1
ATOM 617 N N . VAL A 1 80 ? -23.827 2.369 43.217 1.00 77.12 80 VAL A N 1
ATOM 618 C CA . VAL A 1 80 ? -22.703 1.534 43.648 1.00 77.12 80 VAL A CA 1
ATOM 619 C C . VAL A 1 80 ? -22.698 1.468 45.172 1.00 77.12 80 VAL A C 1
ATOM 621 O O . VAL A 1 80 ? -22.689 2.498 45.853 1.00 77.12 80 VAL A O 1
ATOM 624 N N . ALA A 1 81 ? -22.696 0.256 45.728 1.00 77.12 81 ALA A N 1
ATOM 625 C CA . ALA A 1 81 ? -22.513 0.059 47.162 1.00 77.12 81 ALA A CA 1
ATOM 626 C C . ALA A 1 81 ? -21.115 0.551 47.569 1.00 77.12 81 ALA A C 1
ATOM 628 O O . ALA A 1 81 ? -20.103 0.001 47.142 1.00 77.12 81 ALA A O 1
ATOM 629 N N . SER A 1 82 ? -21.054 1.600 48.386 1.00 75.75 82 SER A N 1
ATOM 630 C CA . SER A 1 82 ? -19.806 2.158 48.914 1.00 75.75 82 SER A CA 1
ATOM 631 C C . SER A 1 82 ? -19.412 1.528 50.255 1.00 75.75 82 SER A C 1
ATOM 633 O O . SER A 1 82 ? -18.265 1.645 50.680 1.00 75.75 82 SER A O 1
ATOM 635 N N . SER A 1 83 ? -20.344 0.836 50.921 1.00 73.81 83 SER A N 1
ATOM 636 C CA . SER A 1 83 ? -20.107 -0.026 52.083 1.00 73.81 83 SER A CA 1
ATOM 637 C C . SER A 1 83 ? -21.276 -1.002 52.284 1.00 73.81 83 SER A C 1
ATOM 639 O O . SER A 1 83 ? -22.276 -0.941 51.573 1.00 73.81 83 SER A O 1
ATOM 641 N N . ALA A 1 84 ? -21.197 -1.866 53.300 1.00 75.06 84 ALA A N 1
ATOM 642 C CA . ALA A 1 84 ? -22.299 -2.758 53.678 1.00 75.06 84 ALA A CA 1
ATOM 643 C C . ALA A 1 84 ? -23.601 -2.019 54.059 1.00 75.06 84 ALA A C 1
ATOM 645 O O . ALA A 1 84 ? -24.669 -2.624 54.048 1.00 75.06 84 ALA A O 1
ATOM 646 N N . THR A 1 85 ? -23.521 -0.730 54.406 1.00 79.94 85 THR A N 1
ATOM 647 C CA . THR A 1 85 ? -24.661 0.086 54.858 1.00 79.94 85 THR A CA 1
ATOM 648 C C . THR A 1 85 ? -24.814 1.399 54.087 1.00 79.94 85 THR A C 1
ATOM 650 O O . THR A 1 85 ? -25.619 2.237 54.479 1.00 79.94 85 THR A O 1
ATOM 653 N N . ALA A 1 86 ? -24.044 1.613 53.016 1.00 69.44 86 ALA A N 1
ATOM 654 C CA . ALA A 1 86 ? -24.112 2.829 52.209 1.00 69.44 86 ALA A CA 1
ATOM 655 C C . ALA A 1 86 ? -23.953 2.503 50.724 1.00 69.44 86 ALA A C 1
ATOM 657 O O . ALA A 1 86 ? -23.105 1.697 50.342 1.00 69.44 86 ALA A O 1
ATOM 658 N N . ALA A 1 87 ? -24.747 3.165 49.893 1.00 74.50 87 ALA A N 1
ATOM 659 C CA . ALA A 1 87 ? -24.633 3.131 48.446 1.00 74.50 87 ALA A CA 1
ATOM 660 C C . ALA A 1 87 ? -24.766 4.557 47.916 1.00 74.50 87 ALA A C 1
ATOM 662 O O . ALA A 1 87 ? -25.595 5.322 48.405 1.00 74.50 87 ALA A O 1
ATOM 663 N N . ASN A 1 88 ? -23.937 4.906 46.939 1.00 76.44 88 ASN A N 1
ATOM 664 C CA . ASN A 1 88 ? -23.934 6.218 46.305 1.00 76.44 88 ASN A CA 1
ATOM 665 C C . ASN A 1 88 ? -24.130 6.035 44.804 1.00 76.44 88 ASN A C 1
ATOM 667 O O . ASN A 1 88 ? -23.620 5.078 44.220 1.00 76.44 88 ASN A O 1
ATOM 671 N N . PHE A 1 89 ? -24.830 6.968 44.168 1.00 79.25 89 PHE A N 1
ATOM 672 C CA . PHE A 1 89 ? -24.804 7.047 42.715 1.00 79.25 89 PHE A CA 1
ATOM 673 C C . PHE A 1 89 ? -23.458 7.612 42.266 1.00 79.25 89 PHE A C 1
ATOM 675 O O . PHE A 1 89 ? -23.006 8.640 42.775 1.00 79.25 89 PHE A O 1
ATOM 682 N N . ARG A 1 90 ? -22.805 6.911 41.343 1.00 83.12 90 ARG A N 1
ATOM 683 C CA . ARG A 1 90 ? -21.527 7.310 40.752 1.00 83.12 90 ARG A CA 1
ATOM 684 C C . ARG A 1 90 ? -21.538 6.960 39.271 1.00 83.12 90 ARG A C 1
ATOM 686 O O . ARG A 1 90 ? -22.107 5.936 38.892 1.00 83.12 90 ARG A O 1
ATOM 693 N N . ALA A 1 91 ? -20.851 7.762 38.466 1.00 84.25 91 ALA A N 1
ATOM 694 C CA . ALA A 1 91 ? -20.579 7.426 37.079 1.00 84.25 91 ALA A CA 1
ATOM 695 C C . ALA A 1 91 ? -19.839 6.087 37.003 1.00 84.25 91 ALA A C 1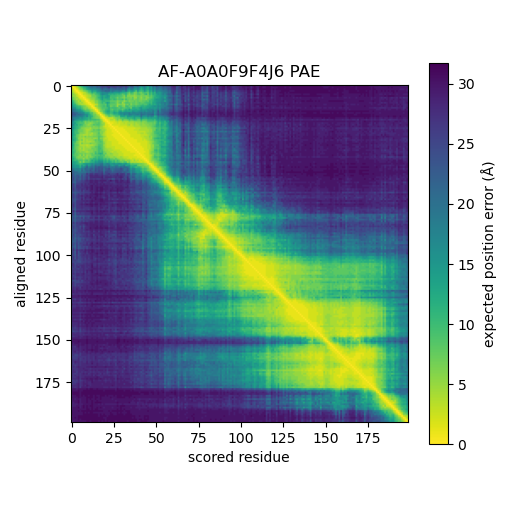
ATOM 697 O O . ALA A 1 91 ? -18.876 5.862 37.744 1.00 84.25 91 ALA A O 1
ATOM 698 N N . LEU A 1 92 ? -20.281 5.219 36.095 1.00 84.25 92 LEU A N 1
ATOM 699 C CA . LEU A 1 92 ? -19.513 4.036 35.723 1.00 84.25 92 LEU A CA 1
ATOM 700 C C . LEU A 1 92 ? -18.160 4.473 35.161 1.00 84.25 92 LEU A C 1
ATOM 702 O O . LEU A 1 92 ? -18.106 5.207 34.166 1.00 84.25 92 LEU A O 1
ATOM 706 N N . VAL A 1 93 ? -17.084 4.002 35.785 1.00 83.06 93 VAL A N 1
ATOM 707 C CA . VAL A 1 93 ? -15.723 4.141 35.256 1.00 83.06 93 VAL A CA 1
ATOM 708 C C . VAL A 1 93 ? -15.268 2.833 34.619 1.00 83.06 93 VAL A C 1
ATOM 710 O O . VAL A 1 93 ? -15.875 1.785 34.818 1.00 83.06 93 VAL A O 1
ATOM 713 N N . GLU A 1 94 ? -14.208 2.902 33.822 1.00 85.31 94 GLU A N 1
ATOM 714 C CA . GLU A 1 94 ? -13.682 1.762 33.067 1.00 85.31 94 GLU A CA 1
ATOM 715 C C . GLU A 1 94 ? -13.318 0.572 33.977 1.00 85.31 94 GLU A C 1
ATOM 717 O O . GLU A 1 94 ? -13.705 -0.563 33.700 1.00 85.31 94 GLU A O 1
ATOM 722 N N . ASP A 1 95 ? -12.722 0.866 35.138 1.00 81.50 95 ASP A N 1
ATOM 723 C CA . ASP A 1 95 ? -12.372 -0.106 36.184 1.00 81.50 95 ASP A CA 1
ATOM 724 C C . ASP A 1 95 ? -13.579 -0.851 36.786 1.00 81.50 95 ASP A C 1
ATOM 726 O O . ASP A 1 95 ? -13.414 -1.929 37.358 1.00 81.50 95 ASP A O 1
ATOM 730 N N . ASP A 1 96 ? -14.802 -0.318 36.659 1.00 83.19 96 ASP A N 1
ATOM 731 C CA . ASP A 1 96 ? -16.011 -0.981 37.167 1.00 83.19 96 ASP A CA 1
ATOM 732 C C . ASP A 1 96 ? -16.431 -2.179 36.287 1.00 83.19 96 ASP A C 1
ATOM 734 O O . ASP A 1 96 ? -17.308 -2.962 36.666 1.00 83.19 96 ASP A O 1
ATOM 738 N N . ILE A 1 97 ? -15.808 -2.358 35.115 1.00 85.75 97 ILE A N 1
ATOM 739 C CA . ILE A 1 97 ? -16.096 -3.442 34.173 1.00 85.75 97 ILE A CA 1
ATOM 740 C C . ILE A 1 97 ? -14.996 -4.507 34.273 1.00 85.75 97 ILE A C 1
ATOM 742 O O . ILE A 1 97 ? -13.985 -4.466 33.582 1.00 85.75 97 ILE A O 1
ATOM 746 N N . SER A 1 98 ? -15.243 -5.528 35.097 1.00 84.12 98 SER A N 1
ATOM 747 C CA . SER A 1 98 ? -14.273 -6.577 35.474 1.00 84.12 98 SER A CA 1
ATOM 748 C C . SER A 1 98 ? -13.597 -7.354 34.327 1.00 84.12 98 SER A C 1
ATOM 750 O O . SER A 1 98 ? -12.626 -8.056 34.590 1.00 84.12 98 SER A O 1
ATOM 752 N N . ASN A 1 99 ? -14.101 -7.289 33.093 1.00 85.50 99 ASN A N 1
ATOM 753 C CA . ASN A 1 99 ? -13.554 -8.015 31.937 1.00 85.50 99 ASN A CA 1
ATOM 754 C C . ASN A 1 99 ? -13.236 -7.090 30.757 1.00 85.50 99 ASN A C 1
ATOM 756 O O . ASN A 1 99 ? -13.148 -7.547 29.616 1.00 85.50 99 ASN A O 1
ATOM 760 N N . LEU A 1 100 ? -13.115 -5.788 31.005 1.00 87.25 100 LEU A N 1
ATOM 761 C CA . LEU A 1 100 ? -12.688 -4.869 29.969 1.00 87.25 100 LEU A CA 1
ATOM 762 C C . LEU A 1 100 ? -11.179 -5.025 29.756 1.00 87.25 100 LEU A C 1
ATOM 764 O O . LEU A 1 100 ? -10.372 -4.717 30.627 1.00 87.25 100 LEU A O 1
ATOM 768 N N . VAL A 1 101 ? -10.808 -5.566 28.597 1.00 88.62 101 VAL A N 1
ATOM 769 C CA . VAL A 1 101 ? -9.411 -5.665 28.167 1.00 88.62 101 VAL A CA 1
ATOM 770 C C . VAL A 1 101 ? -9.071 -4.400 27.390 1.00 88.62 101 VAL A C 1
ATOM 772 O O . VAL A 1 101 ? -9.675 -4.137 26.349 1.00 88.62 101 VAL A O 1
ATOM 775 N N . HIS A 1 102 ? -8.104 -3.624 27.881 1.00 90.19 102 HIS A N 1
ATOM 776 C CA . HIS A 1 102 ? -7.579 -2.474 27.147 1.00 90.19 102 HIS A CA 1
ATOM 777 C C . HIS A 1 102 ? -6.576 -2.934 26.106 1.00 90.19 102 HIS A C 1
ATOM 779 O O . HIS A 1 102 ? -5.653 -3.678 26.420 1.00 90.19 102 HIS A O 1
ATOM 785 N N . TYR A 1 103 ? -6.732 -2.431 24.887 1.00 94.69 103 TYR A N 1
ATOM 786 C CA . TYR A 1 103 ? -5.675 -2.508 23.896 1.00 94.69 103 TYR A CA 1
ATOM 787 C C . TYR A 1 103 ? -4.633 -1.437 24.219 1.00 94.69 103 TYR A C 1
ATOM 789 O O . TYR A 1 103 ? -4.916 -0.237 24.174 1.00 94.69 103 TYR A O 1
ATOM 797 N N . THR A 1 104 ? -3.447 -1.876 24.611 1.00 95.31 104 THR A N 1
ATOM 798 C CA . THR A 1 104 ? -2.365 -1.017 25.089 1.00 95.31 104 THR A CA 1
ATOM 799 C C . THR A 1 104 ? -1.308 -0.793 24.013 1.00 95.31 104 THR A C 1
ATOM 801 O O . THR A 1 104 ? -1.277 -1.459 22.977 1.00 95.31 104 THR A O 1
ATOM 804 N N . SER A 1 105 ? -0.374 0.122 24.279 1.00 97.12 105 SER A N 1
ATOM 805 C CA . SER A 1 105 ? 0.815 0.277 23.437 1.00 97.12 105 SER A CA 1
ATOM 806 C C . SER A 1 105 ? 1.641 -1.009 23.356 1.00 97.12 105 SER A C 1
ATOM 808 O O . SER A 1 105 ? 2.215 -1.278 22.313 1.00 97.12 105 SER A O 1
ATOM 810 N N . ALA A 1 106 ? 1.666 -1.832 24.411 1.00 97.06 106 ALA A N 1
ATOM 811 C CA . ALA A 1 106 ? 2.392 -3.100 24.396 1.00 97.06 106 ALA A CA 1
ATOM 812 C C . ALA A 1 106 ? 1.739 -4.134 23.463 1.00 97.06 106 ALA A C 1
ATOM 814 O O . ALA A 1 106 ? 2.449 -4.883 22.790 1.00 97.06 106 ALA A O 1
ATOM 815 N N . ASP A 1 107 ? 0.403 -4.151 23.390 1.00 96.88 107 ASP A N 1
ATOM 816 C CA . ASP A 1 107 ? -0.333 -4.995 22.442 1.00 96.88 107 ASP A CA 1
ATOM 817 C C . ASP A 1 107 ? -0.054 -4.540 21.008 1.00 96.88 107 ASP A C 1
ATOM 819 O O . ASP A 1 107 ? 0.301 -5.353 20.157 1.00 96.88 107 ASP A O 1
ATOM 823 N N . PHE A 1 108 ? -0.087 -3.223 20.767 1.00 97.31 108 PHE A N 1
ATOM 824 C CA . PHE A 1 108 ? 0.305 -2.650 19.480 1.00 97.31 108 PHE A CA 1
ATOM 825 C C . PHE A 1 108 ? 1.742 -3.000 19.095 1.00 97.31 108 PHE A C 1
ATOM 827 O O . PHE A 1 108 ? 1.968 -3.463 17.982 1.00 97.31 108 PHE A O 1
ATOM 834 N N . ASP A 1 109 ? 2.706 -2.809 19.995 1.00 97.81 109 ASP A N 1
ATOM 835 C CA . ASP A 1 109 ? 4.116 -3.087 19.722 1.00 97.81 109 ASP A CA 1
ATOM 836 C C . ASP A 1 109 ? 4.346 -4.578 19.436 1.00 97.81 109 ASP A C 1
ATOM 838 O O . ASP A 1 109 ? 5.140 -4.926 18.560 1.00 97.81 109 ASP A O 1
ATOM 842 N N . THR A 1 110 ? 3.613 -5.464 20.118 1.00 97.38 110 THR A N 1
ATOM 843 C CA . THR A 1 110 ? 3.639 -6.913 19.869 1.00 97.38 110 THR A CA 1
ATOM 844 C C . THR A 1 110 ? 3.075 -7.247 18.489 1.00 97.38 110 THR A C 1
ATOM 846 O O . THR A 1 110 ? 3.729 -7.922 17.690 1.00 97.38 110 THR A O 1
ATOM 849 N N . ASP A 1 111 ? 1.884 -6.735 18.179 1.00 97.00 111 ASP A N 1
ATOM 850 C CA . ASP A 1 111 ? 1.195 -6.997 16.917 1.00 97.00 111 ASP A CA 1
ATOM 851 C C . ASP A 1 111 ? 1.923 -6.386 15.718 1.00 97.00 111 ASP A C 1
ATOM 853 O O . ASP A 1 111 ? 1.900 -6.959 14.621 1.00 97.00 111 ASP A O 1
ATOM 857 N N . PHE A 1 112 ? 2.563 -5.232 15.912 1.00 96.56 112 PHE A N 1
ATOM 858 C CA . PHE A 1 112 ? 3.338 -4.523 14.902 1.00 96.56 112 PHE A CA 1
ATOM 859 C C . PHE A 1 112 ? 4.734 -5.122 14.723 1.00 96.56 112 PHE A C 1
ATOM 861 O O . PHE A 1 112 ? 5.190 -5.264 13.591 1.00 96.56 112 PHE A O 1
ATOM 868 N N . GLY A 1 113 ? 5.396 -5.546 15.804 1.00 97.44 113 GLY A N 1
ATOM 869 C CA . GLY A 1 113 ? 6.716 -6.180 15.751 1.00 97.44 113 GLY A CA 1
ATOM 870 C C . GLY A 1 113 ? 6.739 -7.493 14.962 1.00 97.44 113 GLY A C 1
ATOM 871 O O . GLY A 1 113 ? 7.781 -7.880 14.438 1.00 97.44 113 GLY A O 1
ATOM 872 N N . GLY A 1 114 ? 5.586 -8.157 14.828 1.00 95.94 114 GLY A N 1
ATOM 873 C CA . GLY A 1 114 ? 5.401 -9.334 13.977 1.00 95.94 114 GLY A CA 1
ATOM 874 C C . GLY A 1 114 ? 5.102 -9.034 12.504 1.00 95.94 114 GLY A C 1
ATOM 875 O O . GLY A 1 114 ? 4.784 -9.965 11.767 1.00 95.94 114 GLY A O 1
ATOM 876 N N . LYS A 1 115 ? 5.135 -7.769 12.072 1.00 96.75 115 LYS A N 1
ATOM 877 C CA . LYS A 1 115 ? 4.868 -7.365 10.685 1.00 96.75 115 LYS A CA 1
ATOM 878 C C . LYS A 1 115 ? 6.160 -7.001 9.967 1.00 96.75 115 LYS A C 1
ATOM 880 O O . LYS A 1 115 ? 7.114 -6.502 10.556 1.00 96.75 115 LYS A O 1
ATOM 885 N N . SER A 1 116 ? 6.164 -7.197 8.659 1.00 92.06 116 SER A N 1
ATOM 886 C CA . SER A 1 116 ? 7.198 -6.721 7.749 1.00 92.06 116 SER A CA 1
ATOM 887 C C . SER A 1 116 ? 6.571 -5.977 6.571 1.00 92.06 116 SER A C 1
ATOM 889 O O . SER A 1 116 ? 5.351 -5.934 6.405 1.00 92.06 116 SER A O 1
ATOM 891 N N . THR A 1 117 ? 7.401 -5.391 5.710 1.00 87.12 117 THR A N 1
ATOM 892 C CA . THR A 1 117 ? 6.912 -4.697 4.512 1.00 87.12 117 THR A CA 1
ATOM 893 C C . THR A 1 117 ? 6.190 -5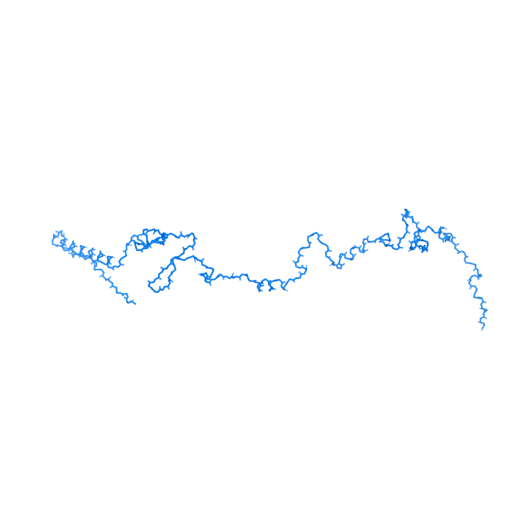.625 3.534 1.00 87.12 117 THR A C 1
ATOM 895 O O . THR A 1 117 ? 5.438 -5.123 2.707 1.00 87.12 117 THR A O 1
ATOM 898 N N . SER A 1 118 ? 6.367 -6.952 3.627 1.00 86.31 118 SER A N 1
ATOM 899 C CA . SER A 1 118 ? 5.612 -7.909 2.806 1.00 86.31 118 SER A CA 1
ATOM 900 C C . SER A 1 118 ? 4.156 -8.079 3.245 1.00 86.31 118 SER A C 1
ATOM 902 O O . SER A 1 118 ? 3.351 -8.579 2.467 1.00 86.31 118 SER A O 1
ATOM 904 N N . ASP A 1 119 ? 3.807 -7.675 4.470 1.00 91.06 119 ASP A N 1
ATOM 905 C CA . ASP A 1 119 ? 2.436 -7.765 4.992 1.00 91.06 119 ASP A CA 1
ATOM 906 C C . ASP A 1 119 ? 1.571 -6.565 4.574 1.00 91.06 119 ASP A C 1
ATOM 908 O O . ASP A 1 119 ? 0.368 -6.523 4.843 1.00 91.06 119 ASP A O 1
ATOM 912 N N . LEU A 1 120 ? 2.174 -5.569 3.919 1.00 88.75 120 LEU A N 1
ATOM 913 C CA . LEU A 1 120 ? 1.494 -4.380 3.427 1.00 88.75 120 LEU A CA 1
ATOM 914 C C . LEU A 1 120 ? 1.055 -4.588 1.975 1.00 88.75 120 LEU A C 1
ATOM 916 O O . LEU A 1 120 ? 1.865 -4.879 1.099 1.00 88.75 120 LEU A O 1
ATOM 920 N N . SER A 1 121 ? -0.232 -4.364 1.697 1.00 88.81 121 SER A N 1
ATOM 921 C CA . SER A 1 121 ? -0.710 -4.258 0.317 1.00 88.81 121 SER A CA 1
ATOM 922 C C . SER A 1 121 ? -0.048 -3.059 -0.359 1.00 88.81 121 SER A C 1
ATOM 924 O O . SER A 1 121 ? -0.166 -1.930 0.114 1.00 88.81 121 SER A O 1
ATOM 926 N N . GLU A 1 122 ? 0.610 -3.289 -1.490 1.00 85.50 122 GLU A N 1
ATOM 927 C CA . GLU A 1 122 ? 1.441 -2.263 -2.128 1.00 85.50 122 GLU A CA 1
ATOM 928 C C . GLU A 1 122 ? 0.629 -1.119 -2.762 1.00 85.50 122 GLU A C 1
ATOM 930 O O . GLU A 1 122 ? 1.129 -0.004 -2.914 1.00 85.50 122 GLU A O 1
ATOM 935 N N . GLY A 1 123 ? -0.638 -1.359 -3.115 1.00 89.00 123 GLY A N 1
ATOM 936 C CA . GLY A 1 123 ? -1.489 -0.357 -3.758 1.00 89.00 123 GLY A CA 1
ATOM 937 C C . GLY A 1 123 ? -0.894 0.117 -5.087 1.00 89.00 123 GLY A C 1
ATOM 938 O O . GLY A 1 123 ? -0.734 -0.674 -6.012 1.00 89.00 123 GLY A O 1
ATOM 939 N N . THR A 1 124 ? -0.576 1.410 -5.185 1.00 89.44 124 THR A N 1
ATOM 940 C CA . THR A 1 124 ? 0.095 2.013 -6.353 1.00 89.44 124 THR A CA 1
ATOM 941 C C . THR A 1 124 ? 1.623 1.971 -6.275 1.00 89.44 124 THR A C 1
ATOM 943 O O . THR A 1 124 ? 2.286 2.368 -7.232 1.00 89.44 124 THR A O 1
ATOM 946 N N . ASN A 1 125 ? 2.201 1.550 -5.146 1.00 83.56 125 ASN A N 1
ATOM 947 C CA . ASN A 1 125 ? 3.650 1.441 -5.003 1.00 83.56 125 ASN A CA 1
ATOM 948 C C . ASN A 1 125 ? 4.169 0.196 -5.738 1.00 83.56 125 ASN A C 1
ATOM 950 O O . ASN A 1 125 ? 3.477 -0.812 -5.847 1.00 83.56 125 ASN A O 1
ATOM 954 N N . LEU A 1 126 ? 5.412 0.264 -6.223 1.00 82.12 126 LEU A N 1
ATOM 955 C CA . LEU A 1 126 ? 6.101 -0.854 -6.870 1.00 82.12 126 LEU A CA 1
ATOM 956 C C . LEU A 1 126 ? 7.362 -1.200 -6.080 1.00 82.12 126 LEU A C 1
ATOM 958 O O . LEU A 1 126 ? 8.466 -0.822 -6.476 1.00 82.12 126 LEU A O 1
ATOM 962 N N . TYR A 1 127 ? 7.210 -1.890 -4.948 1.00 83.56 127 TYR A N 1
ATOM 963 C CA . TYR A 1 127 ? 8.372 -2.347 -4.189 1.00 83.56 127 TYR A CA 1
ATOM 964 C C . TYR A 1 127 ? 9.261 -3.261 -5.035 1.00 83.56 127 TYR A C 1
ATOM 966 O O . TYR A 1 127 ? 8.799 -3.979 -5.935 1.00 83.56 127 TYR A O 1
ATOM 974 N N . TYR A 1 128 ? 10.561 -3.192 -4.758 1.00 86.31 128 TYR A N 1
ATOM 975 C CA . TYR A 1 128 ? 11.543 -4.027 -5.426 1.00 86.31 128 TYR A CA 1
ATOM 976 C C . TYR A 1 128 ? 11.234 -5.502 -5.156 1.00 86.31 128 TYR A C 1
ATOM 978 O O . TYR A 1 128 ? 11.088 -5.922 -4.011 1.00 86.31 128 TYR A O 1
ATOM 986 N N . THR A 1 129 ? 11.162 -6.276 -6.231 1.00 89.25 129 THR A N 1
ATOM 987 C CA . THR A 1 129 ? 11.177 -7.738 -6.209 1.00 89.25 129 THR A CA 1
ATOM 988 C C . THR A 1 129 ? 12.044 -8.189 -7.373 1.00 89.25 129 THR A C 1
ATOM 990 O O . THR A 1 129 ? 12.057 -7.516 -8.409 1.00 89.25 129 THR A O 1
ATOM 993 N N . ASP A 1 130 ? 12.726 -9.324 -7.233 1.00 93.75 130 ASP A N 1
ATOM 994 C CA . ASP A 1 130 ? 13.575 -9.851 -8.308 1.00 93.75 130 ASP A CA 1
ATOM 995 C C . ASP A 1 130 ? 12.762 -10.054 -9.593 1.00 93.75 130 ASP A C 1
ATOM 997 O O . ASP A 1 130 ? 13.157 -9.592 -10.654 1.00 93.75 130 ASP A O 1
ATOM 1001 N N . GLY A 1 131 ? 11.528 -10.561 -9.486 1.00 93.88 131 GLY A N 1
ATOM 1002 C CA . GLY A 1 131 ? 10.642 -10.714 -10.644 1.00 93.88 131 GLY A CA 1
ATOM 1003 C C . GLY A 1 131 ? 10.305 -9.401 -11.369 1.00 93.88 131 GLY A C 1
ATOM 1004 O O . GLY A 1 131 ? 10.208 -9.388 -12.594 1.00 93.88 131 GLY A O 1
ATOM 1005 N N . ARG A 1 132 ? 10.146 -8.274 -10.656 1.00 92.69 132 ARG A N 1
ATOM 1006 C CA . ARG A 1 132 ? 9.942 -6.956 -11.295 1.00 92.69 132 ARG A CA 1
ATOM 1007 C C . ARG A 1 132 ? 11.226 -6.409 -11.902 1.00 92.69 132 ARG A C 1
ATOM 1009 O O . ARG A 1 132 ? 11.156 -5.754 -12.940 1.00 92.69 132 ARG A O 1
ATOM 1016 N N . ALA A 1 133 ? 12.362 -6.634 -11.248 1.00 95.81 133 ALA A N 1
ATOM 1017 C CA . ALA A 1 133 ? 13.662 -6.235 -11.770 1.00 95.81 133 ALA A CA 1
ATOM 1018 C C . ALA A 1 133 ? 13.965 -6.988 -13.072 1.00 95.81 133 ALA A C 1
ATOM 1020 O O . ALA A 1 133 ? 14.230 -6.355 -14.092 1.00 95.81 133 ALA A O 1
ATOM 1021 N N . ASP A 1 134 ? 13.784 -8.307 -13.068 1.00 96.88 134 ASP A N 1
ATOM 1022 C CA . ASP A 1 134 ? 13.951 -9.171 -14.234 1.00 96.88 134 ASP A CA 1
ATOM 1023 C C . ASP A 1 134 ? 12.985 -8.792 -15.358 1.00 96.88 134 ASP A C 1
ATOM 1025 O O . ASP A 1 134 ? 13.393 -8.678 -16.511 1.00 96.88 134 ASP A O 1
ATOM 1029 N N . ALA A 1 135 ? 11.715 -8.515 -15.037 1.00 96.06 135 ALA A N 1
ATOM 1030 C CA . ALA A 1 135 ? 10.744 -8.060 -16.030 1.00 96.06 135 ALA A CA 1
ATOM 1031 C C . ALA A 1 135 ? 11.138 -6.715 -16.660 1.00 96.06 135 ALA A C 1
ATOM 1033 O O . ALA A 1 135 ? 10.984 -6.543 -17.867 1.00 96.06 135 ALA A O 1
ATOM 1034 N N . ARG A 1 136 ? 11.662 -5.762 -15.874 1.00 95.38 136 ARG A N 1
ATOM 1035 C CA . ARG A 1 136 ? 12.154 -4.484 -16.413 1.00 95.38 136 ARG A CA 1
ATOM 1036 C C . ARG A 1 136 ? 13.359 -4.680 -17.323 1.00 95.38 136 ARG A C 1
ATOM 1038 O O . ARG A 1 136 ? 13.386 -4.083 -18.389 1.00 95.38 136 ARG A O 1
ATOM 1045 N N . ILE A 1 137 ? 14.317 -5.519 -16.932 1.00 95.44 137 ILE A N 1
ATOM 1046 C CA . ILE A 1 137 ? 15.486 -5.826 -17.766 1.00 95.44 137 ILE A CA 1
ATOM 1047 C C . ILE A 1 137 ? 15.076 -6.571 -19.040 1.00 95.44 137 ILE A C 1
ATOM 1049 O O . ILE A 1 137 ? 15.591 -6.266 -20.107 1.00 95.44 137 ILE A O 1
ATOM 1053 N N . GLY A 1 138 ? 14.113 -7.491 -18.963 1.00 96.00 138 GLY A N 1
ATOM 1054 C CA . GLY A 1 138 ? 13.592 -8.201 -20.133 1.00 96.00 138 GLY A CA 1
ATOM 1055 C C . GLY A 1 138 ? 12.830 -7.312 -21.123 1.00 96.00 138 GLY A C 1
ATOM 1056 O O . GLY A 1 138 ? 12.698 -7.684 -22.285 1.00 96.00 138 GLY A O 1
ATOM 1057 N N . LEU A 1 139 ? 12.331 -6.155 -20.676 1.00 95.38 139 LEU A N 1
ATOM 1058 C CA . LEU A 1 139 ? 11.699 -5.144 -21.530 1.00 95.38 139 LEU A CA 1
ATOM 1059 C C . LEU A 1 139 ? 12.683 -4.091 -22.050 1.00 95.38 139 LEU A C 1
ATOM 1061 O O . LEU A 1 139 ? 12.324 -3.365 -22.974 1.00 95.38 139 LEU A O 1
ATOM 1065 N N . ALA A 1 140 ? 13.875 -3.992 -21.460 1.00 94.56 140 ALA A N 1
ATOM 1066 C CA . ALA A 1 140 ? 14.852 -2.989 -21.842 1.00 94.56 140 ALA A CA 1
ATOM 1067 C C . ALA A 1 140 ? 15.448 -3.298 -23.223 1.00 94.56 140 ALA A C 1
ATOM 1069 O O . ALA A 1 140 ? 15.765 -4.449 -23.538 1.00 94.56 140 ALA A O 1
ATOM 1070 N N . ASN A 1 141 ? 15.637 -2.265 -24.036 1.00 89.75 141 ASN A N 1
ATOM 1071 C CA . ASN A 1 141 ? 16.369 -2.335 -25.295 1.00 89.75 141 ASN A CA 1
ATOM 1072 C C . ASN A 1 141 ? 17.684 -1.535 -25.203 1.00 89.75 141 ASN A C 1
ATOM 1074 O O . ASN A 1 141 ? 18.004 -0.939 -24.177 1.00 89.75 141 ASN A O 1
ATOM 1078 N N . LEU A 1 142 ? 18.481 -1.535 -26.276 1.00 87.56 142 LEU A N 1
ATOM 1079 C CA . LEU A 1 142 ? 19.737 -0.773 -26.310 1.00 87.56 142 LEU A CA 1
ATOM 1080 C C . LEU A 1 142 ? 19.520 0.745 -26.215 1.00 87.56 142 LEU A C 1
ATOM 1082 O O . LEU A 1 142 ? 20.430 1.449 -25.798 1.00 87.56 142 LEU A O 1
ATOM 1086 N N . GLU A 1 143 ? 18.339 1.251 -26.572 1.00 84.62 143 GLU A N 1
ATOM 1087 C CA . GLU A 1 143 ? 18.027 2.683 -26.510 1.00 84.62 143 GLU A CA 1
ATOM 1088 C C . GLU A 1 143 ? 17.738 3.158 -25.078 1.00 84.62 143 GLU A C 1
ATOM 1090 O O . GLU A 1 143 ? 17.913 4.337 -24.776 1.00 84.62 143 GLU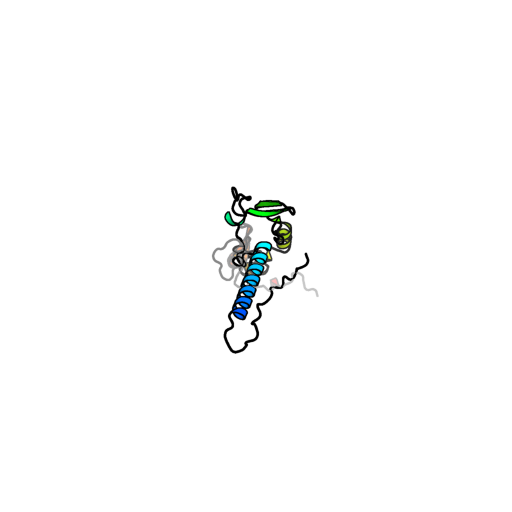 A O 1
ATOM 1095 N N . ASP A 1 144 ? 17.368 2.244 -24.176 1.00 90.25 144 ASP A N 1
ATOM 1096 C CA . ASP A 1 144 ? 17.190 2.528 -22.749 1.00 90.25 144 ASP A CA 1
ATOM 1097 C C . ASP A 1 144 ? 18.529 2.731 -22.010 1.00 90.25 144 ASP A C 1
ATOM 1099 O O . ASP A 1 144 ? 18.557 3.233 -20.879 1.00 90.25 144 ASP A O 1
ATOM 1103 N N . LEU A 1 145 ? 19.654 2.337 -22.619 1.00 90.81 145 LEU A N 1
ATOM 1104 C CA . LEU A 1 145 ? 20.987 2.493 -22.040 1.00 90.81 145 LEU A CA 1
ATOM 1105 C C . LEU A 1 145 ? 21.488 3.927 -22.243 1.00 90.81 145 LEU A C 1
ATOM 1107 O O . LEU A 1 145 ? 21.663 4.402 -23.361 1.00 90.81 145 LEU A O 1
ATOM 1111 N N . ALA A 1 146 ? 21.786 4.607 -21.134 1.00 91.06 146 ALA A N 1
ATOM 1112 C CA . ALA A 1 146 ? 22.191 6.015 -21.130 1.00 91.06 146 ALA A CA 1
ATOM 1113 C C . ALA A 1 146 ? 23.495 6.311 -21.897 1.00 91.06 146 ALA A C 1
ATOM 1115 O O . ALA A 1 146 ? 23.745 7.460 -22.257 1.00 91.06 146 ALA A O 1
ATOM 1116 N N . ASP A 1 147 ? 24.349 5.308 -22.101 1.00 92.38 147 ASP A N 1
ATOM 1117 C CA . ASP A 1 147 ? 25.612 5.422 -22.827 1.00 92.38 147 ASP A CA 1
ATOM 1118 C C . ASP A 1 147 ? 25.498 5.077 -24.320 1.00 92.38 147 ASP A C 1
ATOM 1120 O O . ASP A 1 147 ? 26.495 5.179 -25.036 1.00 92.38 147 ASP A O 1
ATOM 1124 N N . VAL A 1 148 ? 24.307 4.722 -24.810 1.00 91.44 148 VAL A N 1
ATOM 1125 C CA . VAL A 1 148 ? 23.995 4.626 -26.240 1.00 91.44 148 VAL A CA 1
ATOM 1126 C C . VAL A 1 148 ? 23.411 5.967 -26.688 1.00 91.44 148 VAL A C 1
ATOM 1128 O O . VAL A 1 148 ? 22.424 6.438 -26.144 1.00 91.44 148 VAL A O 1
ATOM 1131 N N . VAL A 1 149 ? 24.056 6.626 -27.648 1.00 85.62 149 VAL A N 1
ATOM 1132 C CA . VAL A 1 149 ? 23.809 8.005 -28.076 1.00 85.62 149 VAL A CA 1
ATOM 1133 C C . VAL A 1 149 ? 23.564 8.069 -29.590 1.00 85.62 149 VAL A C 1
ATOM 1135 O O . VAL A 1 149 ? 24.316 7.486 -30.366 1.00 85.62 149 VAL A O 1
ATOM 1138 N N . ALA A 1 150 ? 22.575 8.871 -30.003 1.00 74.12 150 ALA A N 1
ATOM 1139 C CA . ALA A 1 150 ? 22.039 9.016 -31.371 1.00 74.12 150 ALA A CA 1
ATOM 1140 C C . ALA A 1 150 ? 21.092 7.879 -31.815 1.00 74.12 150 ALA A C 1
ATOM 1142 O O . ALA A 1 150 ? 21.492 6.722 -31.876 1.00 74.12 150 ALA A O 1
ATOM 1143 N N . TYR A 1 151 ? 19.852 8.258 -32.157 1.00 69.75 151 TYR A N 1
ATOM 1144 C CA . TYR A 1 151 ? 18.688 7.370 -32.347 1.00 69.75 151 TYR A CA 1
ATOM 1145 C C . TYR A 1 151 ? 17.953 7.620 -33.674 1.00 69.75 151 TYR A C 1
ATOM 1147 O O . TYR A 1 151 ? 16.742 7.418 -33.770 1.00 69.75 151 TYR A O 1
ATOM 1155 N N . ASP A 1 152 ? 18.639 8.142 -34.691 1.00 65.31 152 ASP A N 1
ATOM 1156 C CA . ASP A 1 152 ? 17.988 8.276 -35.992 1.00 65.31 152 ASP A CA 1
ATOM 1157 C C . ASP A 1 152 ? 17.673 6.868 -36.509 1.00 65.31 152 ASP A C 1
ATOM 1159 O O . ASP A 1 152 ? 18.526 5.990 -36.429 1.00 65.31 152 ASP A O 1
ATOM 1163 N N . ALA A 1 153 ? 16.421 6.672 -36.937 1.00 71.69 153 ALA A N 1
ATOM 1164 C CA . ALA A 1 153 ? 15.778 5.385 -37.210 1.00 71.69 153 ALA A CA 1
ATOM 1165 C C . ALA A 1 153 ? 16.749 4.238 -37.544 1.00 71.69 153 ALA A C 1
ATOM 1167 O O . ALA A 1 153 ? 17.379 4.249 -38.601 1.00 71.69 153 ALA A O 1
ATOM 1168 N N . LEU A 1 154 ? 16.796 3.244 -36.653 1.00 78.62 154 LEU A N 1
ATOM 1169 C CA . LEU A 1 154 ? 17.608 2.041 -36.807 1.00 78.62 154 LEU A CA 1
ATOM 1170 C C . LEU A 1 154 ? 17.301 1.340 -38.131 1.00 78.62 154 LEU A C 1
ATOM 1172 O O . LEU A 1 154 ? 16.135 1.138 -38.489 1.00 78.62 154 LEU A O 1
ATOM 1176 N N . THR A 1 155 ? 18.356 0.933 -38.828 1.00 83.06 155 THR A N 1
ATOM 1177 C CA . THR A 1 155 ? 18.257 0.115 -40.039 1.00 83.06 155 THR A CA 1
ATOM 1178 C C . THR A 1 155 ? 18.890 -1.258 -39.837 1.00 83.06 155 THR A C 1
ATOM 1180 O O . THR A 1 155 ? 19.675 -1.472 -38.909 1.00 83.06 155 THR A O 1
ATOM 1183 N N . ASP A 1 156 ? 18.508 -2.220 -40.681 1.00 86.00 156 ASP A N 1
ATOM 1184 C CA . ASP A 1 156 ? 19.144 -3.538 -40.688 1.00 86.00 156 ASP A CA 1
ATOM 1185 C C . ASP A 1 156 ? 20.649 -3.393 -40.967 1.00 86.00 156 ASP A C 1
ATOM 1187 O O . ASP A 1 156 ? 21.082 -2.507 -41.705 1.00 86.00 156 ASP A O 1
ATOM 1191 N N . ASP A 1 157 ? 21.444 -4.295 -40.390 1.00 86.81 157 ASP A N 1
ATOM 1192 C CA . ASP A 1 157 ? 22.901 -4.332 -40.550 1.00 86.81 157 ASP A CA 1
ATOM 1193 C C . ASP A 1 157 ? 23.636 -3.079 -40.021 1.00 86.81 157 ASP A C 1
ATOM 1195 O O . ASP A 1 157 ? 24.648 -2.651 -40.572 1.00 86.81 157 ASP A O 1
ATOM 1199 N N . GLU A 1 158 ? 23.181 -2.478 -38.922 1.00 89.25 158 GLU A N 1
ATOM 1200 C CA . GLU A 1 158 ? 23.944 -1.446 -38.207 1.00 89.25 158 GLU A CA 1
ATOM 1201 C C . GLU A 1 158 ? 24.829 -2.021 -37.095 1.00 89.25 158 GLU A C 1
ATOM 1203 O O . GLU A 1 158 ? 24.569 -3.083 -36.526 1.00 89.25 158 GLU A O 1
ATOM 1208 N N . ILE A 1 159 ? 25.893 -1.290 -36.757 1.00 89.25 159 ILE A N 1
ATOM 1209 C CA . ILE A 1 159 ? 26.787 -1.619 -35.644 1.00 89.25 159 ILE A CA 1
ATOM 1210 C C . ILE A 1 159 ? 26.811 -0.507 -34.599 1.00 89.25 159 ILE A C 1
ATOM 1212 O O . ILE A 1 159 ? 26.610 0.667 -34.913 1.00 89.25 159 ILE A O 1
ATOM 1216 N N . LEU A 1 160 ? 27.155 -0.867 -33.361 1.00 92.06 160 LEU A N 1
ATOM 1217 C CA . LEU A 1 160 ? 27.534 0.105 -32.341 1.00 92.06 160 LEU A CA 1
ATOM 1218 C C . LEU A 1 160 ? 29.018 0.453 -32.464 1.00 92.06 160 LEU A C 1
ATOM 1220 O O . LEU A 1 160 ? 29.888 -0.419 -32.451 1.00 92.06 160 LEU A O 1
ATOM 1224 N N . GLN A 1 161 ? 29.316 1.747 -32.538 1.00 91.38 161 GLN A N 1
ATOM 1225 C CA . GLN A 1 161 ? 30.676 2.272 -32.553 1.00 91.38 161 GLN A CA 1
ATOM 1226 C C . GLN A 1 161 ? 30.820 3.380 -31.512 1.00 91.38 161 GLN A C 1
ATOM 1228 O O . GLN A 1 161 ? 30.028 4.322 -31.486 1.00 91.38 161 GLN A O 1
ATOM 1233 N N . TRP A 1 162 ? 31.864 3.301 -30.684 1.00 93.69 162 TRP A N 1
ATOM 1234 C CA . TRP A 1 162 ? 32.179 4.361 -29.730 1.00 93.69 162 TRP A CA 1
ATOM 1235 C C . TRP A 1 162 ? 32.431 5.689 -30.454 1.00 93.69 162 TRP A C 1
ATOM 1237 O O . TRP A 1 162 ? 33.265 5.776 -31.360 1.00 93.69 162 TRP A O 1
ATOM 1247 N N . ASN A 1 163 ? 31.722 6.735 -30.040 1.00 90.69 163 ASN A N 1
ATOM 1248 C CA . ASN A 1 163 ? 31.887 8.091 -30.529 1.00 90.69 163 ASN A CA 1
ATOM 1249 C C . ASN A 1 163 ? 32.448 8.974 -29.416 1.00 90.69 163 ASN A C 1
ATOM 1251 O O . ASN A 1 163 ? 31.717 9.485 -28.571 1.00 90.69 163 ASN A O 1
ATOM 1255 N N . THR A 1 164 ? 33.753 9.230 -29.472 1.00 92.75 164 THR A N 1
ATOM 1256 C CA . THR A 1 164 ? 34.451 10.084 -28.504 1.00 92.75 164 THR A CA 1
ATOM 1257 C C . THR A 1 164 ? 33.897 11.512 -28.447 1.00 92.75 164 THR A C 1
ATOM 1259 O O . THR A 1 164 ? 33.957 12.134 -27.393 1.00 92.75 164 THR A O 1
ATOM 1262 N N . ALA A 1 165 ? 33.344 12.037 -29.547 1.00 90.62 165 ALA A N 1
ATOM 1263 C CA . ALA A 1 165 ? 32.761 13.380 -29.578 1.00 90.62 165 ALA A CA 1
ATOM 1264 C C . ALA A 1 165 ? 31.372 13.440 -28.921 1.00 90.62 165 ALA A C 1
ATOM 1266 O O . ALA A 1 165 ? 31.019 14.468 -28.351 1.00 90.62 165 ALA A O 1
ATOM 1267 N N . ALA A 1 166 ? 30.601 12.352 -28.990 1.00 87.69 166 ALA A N 1
ATOM 1268 C CA . ALA A 1 166 ? 29.299 12.236 -28.330 1.00 87.69 166 ALA A CA 1
ATOM 1269 C C . ALA A 1 166 ? 29.394 11.654 -26.906 1.00 87.69 166 ALA A C 1
ATOM 1271 O O . ALA A 1 166 ? 28.435 11.746 -26.150 1.00 87.69 166 ALA A O 1
ATOM 1272 N N . GLY A 1 167 ? 30.540 11.073 -26.536 1.00 92.06 167 GLY A N 1
ATOM 1273 C CA . GLY A 1 167 ? 30.763 10.480 -25.217 1.00 92.06 167 GLY A CA 1
ATOM 1274 C C . GLY A 1 167 ? 30.004 9.170 -24.979 1.00 92.06 167 GLY A C 1
ATOM 1275 O O . GLY A 1 167 ? 29.734 8.851 -23.827 1.00 92.06 167 GLY A O 1
ATOM 1276 N N . GLY A 1 168 ? 29.664 8.431 -26.039 1.00 93.75 168 GLY A N 1
ATOM 1277 C CA . GLY A 1 168 ? 28.867 7.204 -25.955 1.00 93.75 168 GLY A CA 1
ATOM 1278 C C . GLY A 1 168 ? 28.938 6.338 -27.217 1.00 93.75 168 GLY A C 1
ATOM 1279 O O . GLY A 1 168 ? 29.612 6.681 -28.194 1.00 93.75 168 GLY A O 1
ATOM 1280 N N . TRP A 1 169 ? 28.235 5.211 -27.202 1.00 94.00 169 TRP A N 1
ATOM 1281 C CA . TRP A 1 169 ? 28.058 4.294 -28.328 1.00 94.00 169 TRP A CA 1
ATOM 1282 C C . TRP A 1 169 ? 27.012 4.821 -29.301 1.00 94.00 169 TRP A C 1
ATOM 1284 O O . TRP A 1 169 ? 25.902 5.084 -28.883 1.00 94.00 169 TRP A O 1
ATOM 1294 N N . ARG A 1 170 ? 27.310 4.928 -30.595 1.00 90.75 170 ARG A N 1
ATOM 1295 C CA . ARG A 1 170 ? 26.302 5.295 -31.606 1.00 90.75 170 ARG A CA 1
ATOM 1296 C C . ARG A 1 170 ? 26.067 4.181 -32.608 1.00 90.75 170 ARG A C 1
ATOM 1298 O O . ARG A 1 170 ? 26.998 3.430 -32.907 1.00 90.75 170 ARG A O 1
ATOM 1305 N N . HIS A 1 171 ? 24.877 4.159 -33.190 1.00 90.62 171 HIS A N 1
ATOM 1306 C CA . HIS A 1 171 ? 24.572 3.345 -34.361 1.00 90.62 171 HIS A CA 1
ATOM 1307 C C . HIS A 1 171 ? 25.261 3.916 -35.601 1.00 90.62 171 HIS A C 1
ATOM 1309 O O . HIS A 1 171 ? 25.315 5.135 -35.788 1.00 90.62 171 HIS A O 1
ATOM 1315 N N . ARG A 1 172 ? 25.840 3.037 -36.422 1.00 88.19 172 ARG A N 1
ATOM 1316 C CA . ARG A 1 172 ? 26.377 3.367 -37.747 1.00 88.19 172 ARG A CA 1
ATOM 1317 C C . ARG A 1 172 ? 26.097 2.228 -38.713 1.00 88.19 172 ARG A C 1
ATOM 1319 O O . ARG A 1 172 ? 26.361 1.071 -38.383 1.00 88.19 172 ARG A O 1
ATOM 1326 N N . ALA A 1 173 ? 25.706 2.559 -39.938 1.00 88.81 173 ALA A N 1
ATOM 1327 C CA . ALA A 1 173 ? 25.747 1.592 -41.029 1.00 88.81 173 ALA A CA 1
ATOM 1328 C C . ALA A 1 173 ? 27.190 1.106 -41.257 1.00 88.81 173 ALA A C 1
ATOM 1330 O O . ALA A 1 173 ? 28.150 1.860 -41.047 1.00 88.81 173 ALA A O 1
ATOM 1331 N N . LEU A 1 174 ? 27.362 -0.126 -41.755 1.00 86.56 174 LEU A N 1
ATOM 1332 C CA . LEU A 1 174 ? 28.689 -0.687 -42.066 1.00 86.56 174 LEU A CA 1
ATOM 1333 C C . LEU A 1 174 ? 29.552 0.285 -42.888 1.00 86.56 174 LEU A C 1
ATOM 1335 O O . LEU A 1 174 ? 30.707 0.542 -42.543 1.00 86.56 174 LEU A O 1
ATOM 1339 N N . ALA A 1 175 ? 28.970 0.886 -43.931 1.00 85.12 175 ALA A N 1
ATOM 1340 C CA . ALA A 1 175 ? 29.668 1.822 -44.810 1.00 85.12 175 ALA A CA 1
ATOM 1341 C C . ALA A 1 175 ? 30.167 3.074 -44.067 1.00 85.12 175 ALA A C 1
ATOM 1343 O O . ALA A 1 175 ? 31.287 3.529 -44.299 1.00 85.12 175 ALA A O 1
ATOM 1344 N N . GLU A 1 176 ? 29.376 3.610 -43.137 1.00 87.38 176 GLU A N 1
ATOM 1345 C CA . GLU A 1 176 ? 29.767 4.770 -42.333 1.00 87.38 176 GLU A CA 1
ATOM 1346 C C . GLU A 1 176 ? 30.864 4.440 -41.324 1.00 87.38 176 GLU A C 1
ATOM 1348 O O . GLU A 1 176 ? 31.704 5.286 -41.007 1.00 87.38 176 GLU A O 1
ATOM 1353 N N . ALA A 1 177 ? 30.862 3.212 -40.810 1.00 87.00 177 ALA A N 1
ATOM 1354 C CA . ALA A 1 177 ? 31.921 2.697 -39.958 1.00 87.00 177 ALA A CA 1
ATOM 1355 C C . ALA A 1 177 ? 33.210 2.365 -40.735 1.00 87.00 177 ALA A C 1
ATOM 1357 O 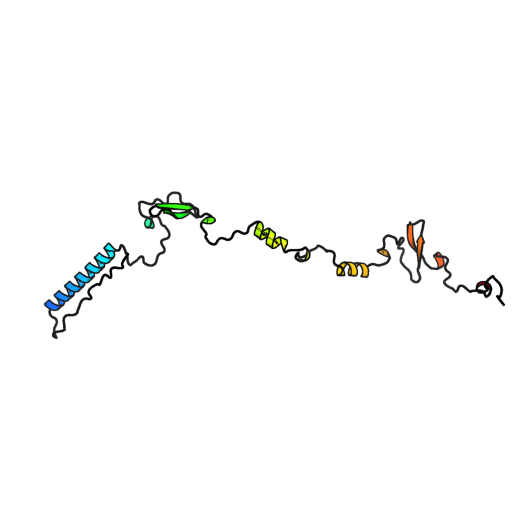O . ALA A 1 177 ? 34.202 1.980 -40.116 1.00 87.00 177 ALA A O 1
ATOM 1358 N N . GLY A 1 178 ? 33.219 2.524 -42.066 1.00 85.06 178 GLY A N 1
ATOM 1359 C CA . GLY A 1 178 ? 34.352 2.172 -42.923 1.00 85.06 178 GLY A CA 1
ATOM 1360 C C . GLY A 1 178 ? 34.519 0.663 -43.119 1.00 85.06 178 GLY A C 1
ATOM 1361 O O . GLY A 1 178 ? 35.599 0.208 -43.489 1.00 85.06 178 GLY A O 1
ATOM 1362 N N . ILE A 1 179 ? 33.468 -0.116 -42.862 1.00 83.69 179 ILE A N 1
ATOM 1363 C CA . ILE A 1 179 ? 33.440 -1.569 -43.012 1.00 83.69 179 ILE A CA 1
ATOM 1364 C C . ILE A 1 179 ? 32.804 -1.887 -44.369 1.00 83.69 179 ILE A C 1
ATOM 1366 O O . ILE A 1 179 ? 31.644 -1.566 -44.621 1.00 83.69 179 ILE A O 1
ATOM 1370 N N . SER A 1 180 ? 33.565 -2.512 -45.270 1.00 79.75 180 SER A N 1
ATOM 1371 C CA . SER A 1 180 ? 33.024 -2.962 -46.559 1.00 79.75 180 SER A CA 1
ATOM 1372 C C . SER A 1 180 ? 32.091 -4.158 -46.355 1.00 79.75 180 SER A C 1
ATOM 1374 O O . SER A 1 180 ? 32.516 -5.182 -45.824 1.00 79.75 180 SER A O 1
ATOM 1376 N N . ALA A 1 181 ? 30.846 -4.055 -46.830 1.00 65.31 181 ALA A N 1
ATOM 1377 C CA . ALA A 1 181 ? 29.881 -5.161 -46.835 1.00 65.31 181 ALA A CA 1
ATOM 1378 C C . ALA A 1 181 ? 30.258 -6.280 -47.830 1.00 65.31 181 ALA A C 1
ATOM 1380 O O . ALA A 1 181 ? 29.858 -7.431 -47.668 1.00 65.31 181 ALA A O 1
ATOM 1381 N N . ALA A 1 182 ? 31.056 -5.961 -48.854 1.00 63.56 182 ALA A N 1
ATOM 1382 C CA . ALA A 1 182 ? 31.524 -6.919 -49.845 1.00 63.56 182 ALA A CA 1
ATOM 1383 C C . ALA A 1 182 ? 32.971 -7.316 -49.529 1.00 63.56 182 ALA A C 1
ATOM 1385 O O . ALA A 1 182 ? 33.887 -6.533 -49.771 1.00 63.56 182 ALA A O 1
ATOM 1386 N N . GLY A 1 183 ? 33.121 -8.513 -48.947 1.00 61.53 183 GLY A N 1
ATOM 1387 C CA . GLY A 1 183 ? 34.334 -9.331 -48.841 1.00 61.53 183 GLY A CA 1
ATOM 1388 C C . GLY A 1 183 ? 35.663 -8.594 -48.686 1.00 61.53 183 GLY A C 1
ATOM 1389 O O . GLY A 1 183 ? 36.220 -8.089 -49.658 1.00 61.53 183 GLY A O 1
ATOM 1390 N N . HIS A 1 184 ? 36.261 -8.655 -47.498 1.00 62.31 184 HIS A N 1
ATOM 1391 C CA . HIS A 1 184 ? 37.702 -8.450 -47.426 1.00 62.31 184 HIS A CA 1
ATOM 1392 C C . HIS A 1 184 ? 38.377 -9.674 -48.061 1.00 62.31 184 HIS A C 1
ATOM 1394 O O . HIS A 1 184 ? 38.199 -10.812 -47.631 1.00 62.31 184 HIS A O 1
ATOM 1400 N N . THR A 1 185 ? 39.101 -9.458 -49.153 1.00 63.38 185 THR A N 1
ATOM 1401 C CA . THR A 1 185 ? 39.922 -10.500 -49.763 1.00 63.38 185 THR A CA 1
ATOM 1402 C C . THR A 1 185 ? 41.243 -10.559 -49.021 1.00 63.38 185 THR A C 1
ATOM 1404 O O . THR A 1 185 ? 42.016 -9.606 -49.086 1.00 63.38 185 THR A O 1
ATOM 1407 N N . HIS A 1 186 ? 41.513 -11.672 -48.347 1.00 71.94 186 HIS A N 1
ATOM 1408 C CA . HIS A 1 186 ? 42.859 -11.963 -47.875 1.00 71.94 186 HIS A CA 1
ATOM 1409 C C . HIS A 1 186 ? 43.737 -12.330 -49.071 1.00 71.94 186 HIS A C 1
ATOM 1411 O O . HIS A 1 186 ? 43.434 -13.271 -49.811 1.00 71.94 186 HIS A O 1
ATOM 1417 N N . ALA A 1 187 ? 44.819 -11.590 -49.278 1.00 73.69 187 ALA A N 1
ATOM 1418 C CA . ALA A 1 187 ? 45.867 -12.002 -50.195 1.00 73.69 187 ALA A CA 1
ATOM 1419 C C . ALA A 1 187 ? 46.694 -13.126 -49.549 1.00 73.69 187 ALA A C 1
ATOM 1421 O O . ALA A 1 187 ? 46.799 -13.213 -48.328 1.00 73.69 187 ALA A O 1
ATOM 1422 N N . LEU A 1 188 ? 47.356 -13.964 -50.358 1.00 67.25 188 LEU A N 1
ATOM 1423 C CA . LEU A 1 188 ? 48.293 -14.982 -49.848 1.00 67.25 188 LEU A CA 1
ATOM 1424 C C . LEU A 1 188 ? 49.363 -14.362 -48.918 1.00 67.25 188 LEU A C 1
ATOM 1426 O O . LEU A 1 188 ? 49.826 -14.994 -47.971 1.00 67.25 188 LEU A O 1
ATOM 1430 N N . ASN A 1 189 ? 49.690 -13.096 -49.183 1.00 68.19 189 ASN A N 1
ATOM 1431 C CA . ASN A 1 189 ? 50.636 -12.255 -48.455 1.00 68.19 189 ASN A CA 1
ATOM 1432 C C . ASN A 1 189 ? 50.187 -11.958 -47.010 1.00 68.19 189 ASN A C 1
ATOM 1434 O O . ASN A 1 189 ? 51.031 -11.715 -46.150 1.00 68.19 189 ASN A O 1
ATOM 1438 N N . ASP A 1 190 ? 48.880 -12.008 -46.733 1.00 74.81 190 ASP A N 1
ATOM 1439 C CA . ASP A 1 190 ? 48.303 -11.751 -45.406 1.00 74.81 190 ASP A CA 1
ATOM 1440 C C . ASP A 1 190 ? 48.428 -12.973 -44.479 1.00 74.81 190 ASP A C 1
ATOM 1442 O O . ASP A 1 190 ? 48.297 -12.859 -43.262 1.00 74.81 190 ASP A O 1
ATOM 1446 N N . ILE A 1 191 ? 48.693 -14.152 -45.056 1.00 70.50 191 ILE A N 1
ATOM 1447 C CA . ILE A 1 191 ? 48.796 -15.447 -44.360 1.00 70.50 191 ILE A CA 1
ATOM 1448 C C . ILE A 1 191 ? 50.268 -15.875 -44.216 1.00 70.50 191 ILE A C 1
ATOM 1450 O O . ILE A 1 191 ? 50.605 -16.771 -43.439 1.00 70.50 191 ILE A O 1
ATOM 1454 N N . THR A 1 192 ? 51.189 -15.233 -44.938 1.00 66.31 192 THR A N 1
ATOM 1455 C CA . THR A 1 192 ? 52.617 -15.513 -44.796 1.00 66.31 192 THR A CA 1
ATOM 1456 C C . THR A 1 192 ? 53.161 -14.898 -43.511 1.00 66.31 192 THR A C 1
ATOM 1458 O O . THR A 1 192 ? 53.345 -13.689 -43.414 1.00 66.31 192 THR A O 1
ATOM 1461 N N . ASN A 1 193 ? 53.462 -15.756 -42.531 1.00 60.66 193 ASN A N 1
ATOM 1462 C CA . ASN A 1 193 ? 54.286 -15.418 -41.371 1.00 60.66 193 ASN A CA 1
ATOM 1463 C C . ASN A 1 193 ? 55.558 -14.682 -41.855 1.00 60.66 193 ASN A C 1
ATOM 1465 O O . ASN A 1 193 ? 56.348 -15.284 -42.588 1.00 60.66 193 ASN A O 1
ATOM 1469 N N . PRO A 1 194 ? 55.794 -13.414 -41.464 1.00 59.44 194 PRO A N 1
ATOM 1470 C CA . PRO A 1 194 ? 56.933 -12.629 -41.944 1.00 59.44 194 PRO A CA 1
ATOM 1471 C C . PRO A 1 194 ? 58.283 -13.138 -41.417 1.00 59.44 194 PRO A C 1
ATOM 1473 O O . PRO A 1 194 ? 59.327 -12.585 -41.756 1.00 59.44 194 PRO A O 1
ATOM 1476 N N . THR A 1 195 ? 58.295 -14.196 -40.603 1.00 60.66 195 THR A N 1
ATOM 1477 C CA . THR A 1 195 ? 59.526 -14.856 -40.173 1.00 60.66 195 THR A CA 1
ATOM 1478 C C . THR A 1 195 ? 59.582 -16.281 -40.702 1.00 60.66 195 THR A C 1
ATOM 1480 O O . THR A 1 195 ? 58.738 -17.120 -40.400 1.00 60.66 195 THR A O 1
ATOM 1483 N N . GLY A 1 196 ? 60.592 -16.493 -41.544 1.00 58.28 196 GLY A N 1
ATOM 1484 C CA . GLY A 1 196 ? 60.867 -17.680 -42.335 1.00 58.28 196 GLY A CA 1
ATOM 1485 C C . GLY A 1 196 ? 60.579 -19.028 -41.682 1.00 58.28 196 GLY A C 1
ATOM 1486 O O . GLY A 1 196 ? 60.773 -19.243 -40.487 1.00 58.28 196 GLY A O 1
ATOM 1487 N N . ASN A 1 197 ? 60.172 -19.943 -42.558 1.00 51.94 197 ASN A N 1
ATOM 1488 C CA . ASN A 1 197 ? 60.394 -21.380 -42.503 1.00 51.94 197 ASN A CA 1
ATOM 1489 C C . ASN A 1 197 ? 61.417 -21.797 -41.425 1.00 51.94 197 ASN A C 1
ATOM 1491 O O . ASN A 1 197 ? 62.625 -21.690 -41.639 1.00 51.94 197 ASN A O 1
ATOM 1495 N N . LYS A 1 198 ? 60.936 -22.281 -40.275 1.00 55.56 198 LYS A N 1
ATOM 1496 C CA . LYS A 1 198 ? 61.756 -23.138 -39.419 1.00 55.56 198 LYS A CA 1
ATOM 1497 C C . LYS A 1 198 ? 61.739 -24.521 -40.058 1.00 55.56 198 LYS A C 1
ATOM 1499 O O . LYS A 1 198 ? 60.807 -25.288 -39.834 1.00 55.56 198 LYS A O 1
ATOM 1504 N N . THR A 1 199 ? 62.733 -24.757 -40.912 1.00 55.12 199 THR A N 1
ATOM 1505 C CA . THR A 1 199 ? 63.262 -26.102 -41.175 1.00 55.12 199 THR A CA 1
ATOM 1506 C C . THR A 1 199 ? 63.567 -26.820 -39.873 1.00 55.12 199 THR A C 1
ATOM 1508 O O . THR A 1 199 ? 64.098 -26.132 -38.966 1.00 55.12 199 THR A O 1
#

Solvent-accessible surface area (backbone atoms only — not comparable to full-atom values): 13376 Å² total; per-residue (Å²): 132,85,86,76,83,82,80,79,71,77,72,67,82,72,82,83,73,92,61,95,47,73,66,56,53,54,50,44,52,51,41,48,52,50,43,50,50,53,50,53,49,53,35,66,76,64,71,56,62,85,88,58,85,80,65,84,77,71,83,42,77,82,73,64,37,97,90,51,79,75,82,86,72,56,95,63,52,43,81,42,73,77,46,103,87,42,66,44,76,40,69,73,54,75,84,76,44,91,80,72,79,80,89,43,71,67,55,50,51,53,65,51,70,76,55,56,82,86,77,52,82,59,82,91,56,79,77,92,44,69,72,58,52,51,51,52,59,74,68,54,57,72,80,74,36,89,53,45,42,80,78,76,79,87,59,89,76,55,42,80,42,80,32,82,91,78,70,24,33,22,72,35,46,41,68,79,71,72,40,72,90,71,71,85,78,80,52,76,74,77,70,53,68,92,66,74,87,82,122

Radius of gyration: 54.68 Å; Cα contacts (8 Å, |Δi|>4): 107; chains: 1; bounding box: 140×53×112 Å

Organism: NCBI:txid412755

pLDDT: mean 76.48, std 14.64, range [40.06, 97.81]

Secondary structure (DSSP, 8-state):
-------PPPPPPPP--SS--HHHHHHHHHHHHHHHHHHHHHHHHHT--TT-TT------TTTS-TT---TT--TTEEEEEEETTEEEEEEPPGGGSTT-----HHHHHHHHHT--GGGS--TT-----HHHHHHHHHH--GGGSTTB---S---TTEEEEEETTTTEEEEEETTTTT--SS-----HHHHS-SS----

Sequence (199 aa):
MGKTTHTIPIPRFPAPAGRYDRQNEAQFRRELERAYQDIVSYVAETNLDPATLADHVLATEAAIGAQHTVSGLTNRDVLVASSATAANFRALVEDDISNLVHYTSADFDTDFGGKSTSDLSEGTNLYYTDGRADARIGLANLEDLADVVAYDALTDDEILQWNTAAGGWRHRALAEAGISAAGHTHALNDITNPTGNKT

Foldseek 3Di:
DDPDDDDQDDQDQDDDPPDDDPVSVVSSVVSVVVSVVSVVVVCVVVVDDVVPPDDPDPDDVVPVDPVDDPPPDDPQWDFAAPDPPDTDTDHDDPVNPVPDDDDDVVVVCVVVVPDDPVVDDQVPHDDDDPVVVVVVVVPDDPVNDPQEDDCDPDDPQWDWDDDPVRNHTYTDHCVRVVHDPPDDDDDPVNVDDPDDDPD

Mean predicted aligned error: 19.29 Å